Protein AF-A0A7W5VGR5-F1 (afdb_monomer_lite)

Secondary structure (DSSP, 8-state):
-PPEEEETTTTSHHHHHHHHHHHHH-SSEEEEEES-GGG----TT-EEEE-BTTBGGGGHHHHTT--EEEE---TTT-TTTHHHHHHHHHHH-SEEEEEEETTTTTT-SHHHHHHHHHHHHHHHH-SEEEEEEE--BGGGGGG-PPPTTSEEEETTTT-EE-PBPHHHHHHHHHHHHH-STTTTEEPSPB--S--EEHHHHHHHHHHHTT----EEEEPPTTTTHHHHTTTS-TTTHHHHHHHHHHHHTSPPPP-THHHHHHSSPPPPHHHHHHHTGGGTS-SSHHHHHHHHHHHHHTT-HHHHHHHHHHT----SSS-S-EEEETTEEEEEEE-TTS-EEEEEEETTEEEEEEEE-

Radius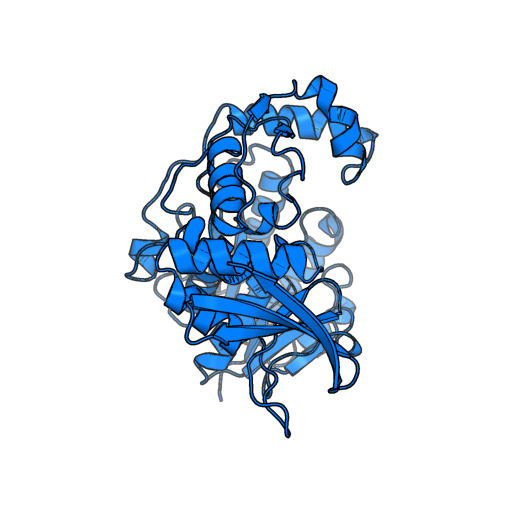 of gyration: 21.9 Å; chains: 1; bounding box: 52×45×60 Å

InterPro domains:
  IPR016040 NAD(P)-binding domain [PF13460] (9-177)
  IPR036291 NAD(P)-binding domain superfamily [SSF51735] (3-238)
  IPR051604 Ergot Alkaloid Biosynthesis Oxidoreductase [PTHR43162] (1-281)

Organism: NCBI:txid65515

pLDDT: mean 84.66, std 14.41, range [26.98, 98.81]

Structure (mmCIF, N/CA/C/O backbone):
data_AF-A0A7W5VGR5-F1
#
_entry.id   AF-A0A7W5VGR5-F1
#
loop_
_atom_site.group_PDB
_atom_site.id
_atom_site.type_symbol
_atom_site.label_atom_id
_atom_site.label_alt_id
_atom_site.label_comp_id
_atom_site.label_asym_id
_atom_site.label_entity_id
_atom_site.label_seq_id
_atom_site.pdbx_PDB_ins_code
_atom_site.Cartn_x
_atom_site.Cartn_y
_atom_site.Cartn_z
_atom_site.occupancy
_atom_site.B_iso_or_equiv
_atom_site.auth_seq_id
_atom_site.auth_comp_id
_atom_site.auth_asym_id
_atom_site.auth_atom_id
_atom_site.pdbx_PDB_model_num
ATOM 1 N N . MET A 1 1 ? -25.482 -4.495 14.584 1.00 58.06 1 MET A N 1
ATOM 2 C CA . MET A 1 1 ? -25.146 -3.563 13.487 1.00 58.06 1 MET A CA 1
ATOM 3 C C . MET A 1 1 ? -23.816 -4.017 12.921 1.00 58.06 1 MET A C 1
ATOM 5 O O . MET A 1 1 ? -22.986 -4.440 13.715 1.00 58.06 1 MET A O 1
ATOM 9 N N . ASN A 1 2 ? -23.644 -4.012 11.598 1.00 83.19 2 ASN A N 1
ATOM 10 C CA . ASN A 1 2 ? -22.332 -4.286 11.009 1.00 83.19 2 ASN A CA 1
ATOM 11 C C . ASN A 1 2 ? -21.389 -3.144 11.386 1.00 83.19 2 ASN A C 1
ATOM 13 O O . ASN A 1 2 ? -21.795 -1.984 11.313 1.00 83.19 2 ASN A O 1
ATOM 17 N N . GLU A 1 3 ? -20.164 -3.474 11.787 1.00 94.94 3 GLU A N 1
ATOM 18 C CA . GLU A 1 3 ? -19.159 -2.463 12.111 1.00 94.94 3 GLU A CA 1
ATOM 19 C C . GLU A 1 3 ? -18.847 -1.612 10.879 1.00 94.94 3 GLU A C 1
ATOM 21 O O . GLU A 1 3 ? -18.784 -2.121 9.756 1.00 94.94 3 GLU A O 1
ATOM 26 N N . THR A 1 4 ? -18.635 -0.319 11.088 1.00 98.38 4 THR A N 1
ATOM 27 C CA . THR A 1 4 ? -18.226 0.617 10.045 1.00 98.38 4 THR A CA 1
ATOM 28 C C . THR A 1 4 ? -16.731 0.872 10.137 1.00 98.38 4 THR A C 1
ATOM 30 O O . THR A 1 4 ? -16.227 1.362 11.149 1.00 98.38 4 THR A O 1
ATOM 33 N N . ILE A 1 5 ? -16.019 0.574 9.053 1.00 98.75 5 ILE A N 1
ATOM 34 C CA . ILE A 1 5 ? -14.577 0.769 8.939 1.00 98.75 5 ILE A CA 1
ATOM 35 C C . ILE A 1 5 ? -14.302 1.904 7.959 1.00 98.75 5 ILE A C 1
ATOM 37 O O . ILE A 1 5 ? -14.686 1.830 6.791 1.00 98.75 5 ILE A O 1
ATOM 41 N N . LEU A 1 6 ? -13.617 2.944 8.428 1.00 98.69 6 LEU A N 1
ATOM 42 C CA . LEU A 1 6 ? -13.100 4.013 7.580 1.00 98.69 6 LEU A CA 1
ATOM 43 C C . LEU A 1 6 ? -11.673 3.682 7.141 1.00 98.69 6 LEU A C 1
ATOM 45 O O . LEU A 1 6 ? -10.807 3.412 7.970 1.00 98.69 6 LEU A O 1
ATOM 49 N N . VAL A 1 7 ? -11.409 3.752 5.842 1.00 98.62 7 VAL A N 1
ATOM 50 C CA . VAL A 1 7 ? -10.072 3.566 5.269 1.00 98.62 7 VAL A CA 1
ATOM 51 C C . VAL A 1 7 ? -9.574 4.906 4.739 1.00 98.62 7 VAL A C 1
ATOM 53 O O . VAL A 1 7 ? -10.177 5.470 3.823 1.00 98.62 7 VAL A O 1
ATOM 56 N N . THR A 1 8 ? -8.480 5.426 5.300 1.00 96.88 8 THR A N 1
ATOM 57 C CA . THR A 1 8 ? -7.768 6.578 4.723 1.00 96.88 8 THR A CA 1
ATOM 58 C C . THR A 1 8 ? -6.760 6.113 3.674 1.00 96.88 8 THR A C 1
ATOM 60 O O . THR A 1 8 ? -6.383 4.941 3.626 1.00 96.88 8 THR A O 1
ATOM 63 N N . GLY A 1 9 ? -6.360 7.010 2.766 1.00 93.31 9 GLY A N 1
ATOM 64 C CA . GLY A 1 9 ? -5.510 6.623 1.634 1.00 93.31 9 GLY A CA 1
ATOM 65 C C . GLY A 1 9 ? -6.164 5.558 0.744 1.00 93.31 9 GLY A C 1
ATOM 66 O O . GLY A 1 9 ? -5.460 4.764 0.125 1.00 93.31 9 GLY A O 1
ATOM 67 N N . ALA A 1 10 ? -7.502 5.529 0.686 1.00 94.88 10 ALA A N 1
ATOM 68 C CA . ALA A 1 10 ? -8.293 4.486 0.030 1.00 94.88 10 ALA A CA 1
ATOM 69 C C . ALA A 1 10 ? -8.031 4.351 -1.480 1.00 94.88 10 ALA A C 1
ATOM 71 O O . ALA A 1 10 ? -8.378 3.342 -2.081 1.00 94.88 10 ALA A O 1
ATOM 72 N N . THR A 1 11 ? -7.420 5.358 -2.100 1.00 90.94 11 THR A N 1
ATOM 73 C CA . THR A 1 11 ? -7.043 5.366 -3.520 1.00 90.94 11 THR A CA 1
ATOM 74 C C . THR A 1 11 ? -5.573 4.996 -3.744 1.00 90.94 11 THR A C 1
ATOM 76 O O . THR A 1 11 ? -5.128 4.939 -4.885 1.00 90.94 11 THR A O 1
ATOM 79 N N . GLY A 1 12 ? -4.795 4.817 -2.672 1.00 90.88 12 GLY A N 1
ATOM 80 C CA . GLY A 1 12 ? -3.384 4.436 -2.726 1.00 90.88 12 GLY A CA 1
ATOM 81 C C . GLY A 1 12 ? -3.187 2.922 -2.806 1.00 90.88 12 GLY A C 1
ATOM 82 O O . GLY A 1 12 ? -4.129 2.150 -2.628 1.00 90.88 12 GLY A O 1
ATOM 83 N N . HIS A 1 13 ? -1.942 2.487 -3.023 1.00 92.12 13 HIS A N 1
ATOM 84 C CA . HIS A 1 13 ? -1.614 1.073 -3.248 1.00 92.12 13 HIS A CA 1
ATOM 85 C C . HIS A 1 13 ? -2.030 0.152 -2.092 1.00 92.12 13 HIS A C 1
ATOM 87 O O . HIS A 1 13 ? -2.620 -0.896 -2.335 1.00 92.12 13 HIS A O 1
ATOM 93 N N . THR A 1 14 ? -1.777 0.546 -0.841 1.00 95.19 14 THR A N 1
ATOM 94 C CA . THR A 1 14 ? -2.158 -0.259 0.334 1.00 95.19 14 THR A CA 1
ATOM 95 C C . THR A 1 14 ? -3.608 -0.013 0.750 1.00 95.19 14 THR A C 1
ATOM 97 O O . THR A 1 14 ? -4.364 -0.962 0.930 1.00 95.19 14 THR A O 1
ATOM 100 N N . GLY A 1 15 ? -4.040 1.249 0.862 1.00 96.25 15 GLY A N 1
ATOM 101 C CA . GLY A 1 15 ? -5.406 1.573 1.296 1.00 96.25 15 GLY A CA 1
ATOM 102 C C . GLY A 1 15 ? -6.483 1.053 0.337 1.00 96.25 15 GLY A C 1
ATOM 103 O O . GLY A 1 15 ? -7.501 0.530 0.787 1.00 96.25 15 GLY A O 1
ATOM 104 N N . GLY A 1 16 ? -6.240 1.090 -0.976 1.00 95.12 16 GLY A N 1
ATOM 105 C CA . GLY A 1 16 ? -7.141 0.493 -1.967 1.00 95.12 16 GLY A CA 1
ATOM 106 C C . GLY A 1 16 ? -7.250 -1.028 -1.835 1.00 95.12 16 GLY A C 1
ATOM 107 O O . GLY A 1 16 ? -8.342 -1.581 -1.965 1.00 95.12 16 GLY A O 1
ATOM 108 N N . GLN A 1 17 ? -6.152 -1.708 -1.490 1.00 96.69 17 GLN A N 1
ATOM 109 C CA . GLN A 1 17 ? -6.169 -3.142 -1.191 1.00 96.69 17 GLN A CA 1
ATOM 110 C C . GLN A 1 17 ? -6.959 -3.454 0.083 1.00 96.69 17 GLN A C 1
ATOM 112 O O . GLN A 1 17 ? -7.706 -4.429 0.095 1.00 96.69 17 GLN A O 1
ATOM 117 N N . VAL A 1 18 ? -6.864 -2.613 1.119 1.00 98.56 18 VAL A N 1
ATOM 118 C CA . VAL A 1 18 ? -7.690 -2.750 2.332 1.00 98.56 18 VAL A CA 1
ATOM 119 C C . VAL A 1 18 ? -9.172 -2.608 1.990 1.00 98.56 18 VAL A C 1
ATOM 121 O O . VAL A 1 18 ? -9.962 -3.465 2.376 1.00 98.56 18 VAL A O 1
ATOM 124 N N . VAL A 1 19 ? -9.559 -1.586 1.214 1.00 98.19 19 VAL A N 1
ATOM 125 C CA . VAL A 1 19 ? -10.951 -1.415 0.757 1.00 98.19 19 VAL A CA 1
ATOM 126 C C . VAL A 1 19 ? -11.441 -2.653 0.008 1.00 98.19 19 VAL A C 1
ATOM 128 O O . VAL A 1 19 ? -12.509 -3.171 0.332 1.00 98.19 19 VAL A O 1
ATOM 131 N N . ARG A 1 20 ? -10.656 -3.146 -0.961 1.00 95.94 20 ARG A N 1
ATOM 132 C CA . ARG A 1 20 ? -11.005 -4.328 -1.760 1.00 95.94 20 ARG A CA 1
ATOM 133 C C . ARG A 1 20 ? -11.206 -5.564 -0.885 1.00 95.94 20 ARG A C 1
ATOM 135 O O . ARG A 1 20 ? -12.251 -6.195 -0.969 1.00 95.94 20 ARG A O 1
ATOM 142 N N . GLN A 1 21 ? -10.245 -5.877 -0.021 1.00 97.75 21 GLN A N 1
ATOM 143 C CA . GLN A 1 21 ? -10.291 -7.081 0.810 1.00 97.75 21 GLN A CA 1
ATOM 144 C C . GLN A 1 21 ? -11.412 -7.030 1.860 1.00 97.75 21 GLN A C 1
ATOM 146 O O . GLN A 1 21 ? -12.067 -8.041 2.104 1.00 97.75 21 GLN A O 1
ATOM 151 N N . LEU A 1 22 ? -11.681 -5.860 2.458 1.00 98.06 22 LEU A N 1
ATOM 152 C CA . LEU A 1 22 ? -12.830 -5.686 3.357 1.00 98.06 22 LEU A CA 1
ATOM 153 C C . LEU A 1 22 ? -14.158 -5.875 2.619 1.00 98.06 22 LEU A C 1
ATOM 155 O O . LEU A 1 22 ? -15.065 -6.520 3.143 1.00 98.06 22 LEU A O 1
ATOM 159 N N . HIS A 1 23 ? -14.266 -5.325 1.408 1.00 96.62 23 HIS A N 1
ATOM 160 C CA . HIS A 1 23 ? -15.452 -5.466 0.573 1.00 96.62 23 HIS A CA 1
ATOM 161 C C . HIS A 1 23 ? -15.697 -6.928 0.165 1.00 96.62 23 HIS A C 1
ATOM 163 O O . HIS A 1 23 ? -16.799 -7.431 0.366 1.00 96.62 23 HIS A O 1
ATOM 169 N N . GLU A 1 24 ? -14.668 -7.622 -0.330 1.00 94.94 24 GLU A N 1
ATOM 170 C CA . GLU A 1 24 ? -14.734 -9.032 -0.743 1.00 94.94 24 GLU A CA 1
ATOM 171 C C . GLU A 1 24 ? -15.084 -9.969 0.420 1.00 94.94 24 GLU A C 1
ATOM 173 O O . GLU A 1 24 ? -15.853 -10.913 0.247 1.00 94.94 24 GLU A O 1
ATOM 178 N N . ARG A 1 25 ? -14.550 -9.707 1.621 1.00 94.75 25 ARG A N 1
ATOM 179 C CA . ARG A 1 25 ? -14.858 -10.503 2.818 1.00 94.75 25 ARG A CA 1
ATOM 180 C C . ARG A 1 25 ? -16.296 -10.299 3.300 1.00 94.75 25 ARG A C 1
ATOM 182 O O . ARG A 1 25 ? -16.894 -11.227 3.843 1.00 94.75 25 ARG A O 1
ATOM 189 N N . GLY A 1 26 ? -16.839 -9.095 3.122 1.00 93.31 26 GLY A N 1
ATOM 190 C CA . GLY A 1 26 ? -18.168 -8.720 3.593 1.00 93.31 26 GLY A CA 1
ATOM 191 C C . GLY A 1 26 ? -18.288 -8.661 5.123 1.00 93.31 26 GLY A C 1
ATOM 192 O O . GLY A 1 26 ? -17.316 -8.784 5.869 1.00 93.31 26 GLY A O 1
ATOM 193 N N . GLY A 1 27 ? -19.512 -8.432 5.609 1.00 93.75 27 GLY A N 1
ATOM 194 C CA . GLY A 1 27 ? -19.824 -8.385 7.047 1.00 93.75 27 GLY A CA 1
ATOM 195 C C . GLY A 1 27 ? -19.512 -7.057 7.754 1.00 93.75 27 GLY A C 1
ATOM 196 O O . GLY A 1 27 ? -19.843 -6.904 8.927 1.00 93.75 27 GLY A O 1
ATOM 197 N N . VAL A 1 28 ? -18.940 -6.079 7.046 1.00 96.88 28 VAL A N 1
ATOM 198 C CA . VAL A 1 28 ? -18.662 -4.721 7.544 1.00 96.88 28 VAL A CA 1
ATOM 199 C C . VAL A 1 28 ? -19.118 -3.669 6.537 1.00 96.88 28 VAL A C 1
ATOM 201 O O . VAL A 1 28 ? -19.195 -3.931 5.337 1.00 96.88 28 VAL A O 1
ATOM 204 N N . THR A 1 29 ? -19.404 -2.464 7.019 1.00 97.62 29 THR A N 1
ATOM 205 C CA . THR A 1 29 ? -19.628 -1.292 6.168 1.00 97.62 29 THR A CA 1
ATOM 206 C C . THR A 1 29 ? -18.285 -0.623 5.899 1.00 97.62 29 THR A C 1
ATOM 208 O O . THR A 1 29 ? -17.615 -0.193 6.835 1.00 97.62 29 THR A O 1
ATOM 211 N N . VAL A 1 30 ? -17.887 -0.495 4.633 1.00 98.38 30 VAL A N 1
ATOM 212 C CA . VAL A 1 30 ? -16.615 0.149 4.264 1.00 98.38 30 VAL A CA 1
ATOM 213 C C . VAL A 1 30 ? -16.866 1.591 3.836 1.00 98.38 30 VAL A C 1
ATOM 215 O O . VAL A 1 30 ? -17.581 1.842 2.864 1.00 98.38 30 VAL A O 1
ATOM 218 N N . LYS A 1 31 ? -16.250 2.544 4.540 1.00 98.19 31 LYS A N 1
ATOM 219 C CA . LYS A 1 31 ? -16.139 3.945 4.122 1.00 98.19 31 LYS A CA 1
ATOM 220 C C . LYS A 1 31 ? -14.744 4.195 3.547 1.00 98.19 31 LYS A C 1
ATOM 222 O O . LYS A 1 31 ? -13.747 4.040 4.245 1.00 98.19 31 LYS A O 1
ATOM 227 N N . ALA A 1 32 ? -14.664 4.609 2.289 1.00 98.06 32 ALA A N 1
ATOM 228 C CA . ALA A 1 32 ? -13.415 4.955 1.618 1.00 98.06 32 ALA A CA 1
ATOM 229 C C . ALA A 1 32 ? -13.225 6.479 1.617 1.00 98.06 32 ALA A C 1
ATOM 231 O O . ALA A 1 32 ? -13.969 7.196 0.944 1.00 98.06 32 ALA A O 1
ATOM 232 N N . LEU A 1 33 ? -12.245 6.979 2.376 1.00 97.12 33 LEU A N 1
ATOM 233 C CA . LEU A 1 33 ? -11.953 8.411 2.451 1.00 97.12 33 LEU A CA 1
ATOM 234 C C . LEU A 1 33 ? -11.198 8.866 1.196 1.00 97.12 33 LEU A C 1
ATOM 236 O O . LEU A 1 33 ? -10.122 8.348 0.885 1.00 97.12 33 LEU A O 1
ATOM 240 N N . SER A 1 34 ? -11.734 9.871 0.507 1.00 94.69 34 SER A N 1
ATOM 241 C CA . SER A 1 34 ? -11.086 10.538 -0.625 1.00 94.69 34 SER A CA 1
ATOM 242 C C . SER A 1 34 ? -11.238 12.052 -0.510 1.00 94.69 34 SER A C 1
ATOM 244 O O . SER A 1 34 ? -12.271 12.554 -0.073 1.00 94.69 34 SER A O 1
ATOM 246 N N . ARG A 1 35 ? -10.229 12.798 -0.968 1.00 92.19 35 ARG A N 1
ATOM 247 C CA . ARG A 1 35 ? -10.318 14.265 -1.082 1.00 92.19 35 ARG A CA 1
ATOM 248 C C . ARG A 1 35 ? -11.328 14.688 -2.151 1.00 92.19 35 ARG A C 1
ATOM 250 O O . ARG A 1 35 ? -12.017 15.693 -1.992 1.00 92.19 35 ARG A O 1
ATOM 257 N N . ASP A 1 36 ? -11.441 13.889 -3.212 1.00 90.88 36 ASP A N 1
ATOM 258 C CA . ASP A 1 36 ? -12.386 14.092 -4.309 1.00 90.88 36 ASP A CA 1
ATOM 259 C C . ASP A 1 36 ? -13.100 12.769 -4.646 1.00 90.88 36 ASP A C 1
ATOM 261 O O . ASP A 1 36 ? -12.668 12.028 -5.535 1.00 90.88 36 ASP A O 1
ATOM 265 N N . PRO A 1 37 ? -14.175 12.422 -3.910 1.00 89.12 37 PRO A N 1
ATOM 266 C CA . PRO A 1 37 ? -14.944 11.202 -4.152 1.00 89.12 37 PRO A CA 1
ATOM 267 C C . PRO A 1 37 ? -15.543 11.110 -5.561 1.00 89.12 37 PRO A C 1
ATOM 269 O O . PRO A 1 37 ? -15.761 10.006 -6.042 1.00 89.12 37 PRO A O 1
ATOM 272 N N . GLY A 1 38 ? -15.795 12.240 -6.235 1.00 86.62 38 GLY A N 1
ATOM 273 C CA . GLY A 1 38 ? -16.399 12.262 -7.572 1.00 86.62 38 GLY A CA 1
ATOM 274 C C . GLY A 1 38 ? -15.450 11.824 -8.691 1.00 86.62 38 GLY A C 1
ATOM 275 O O . GLY A 1 38 ? -15.904 11.514 -9.789 1.00 86.62 38 GLY A O 1
ATOM 276 N N . ARG A 1 39 ? -14.138 11.784 -8.424 1.00 85.00 39 ARG A N 1
ATOM 277 C CA . ARG A 1 39 ? -13.100 11.373 -9.387 1.00 85.00 39 ARG A CA 1
ATOM 278 C C . ARG A 1 39 ? -12.617 9.941 -9.209 1.00 85.00 39 ARG A C 1
ATOM 280 O O . ARG A 1 39 ? -11.721 9.513 -9.932 1.00 85.00 39 ARG A O 1
ATOM 287 N N . VAL A 1 40 ? -13.167 9.214 -8.243 1.00 85.50 40 VAL A N 1
ATOM 288 C CA . VAL A 1 40 ? -12.748 7.849 -7.931 1.00 85.50 40 VAL A CA 1
ATOM 289 C C . VAL A 1 40 ? -13.942 6.915 -7.894 1.00 85.50 40 VAL A C 1
ATOM 291 O O . VAL A 1 40 ? -15.029 7.278 -7.455 1.00 85.50 40 VAL A O 1
ATOM 294 N N . THR A 1 41 ? -13.736 5.693 -8.366 1.00 86.75 41 THR A N 1
ATOM 295 C CA . THR A 1 41 ? -14.753 4.645 -8.351 1.00 86.75 41 THR A CA 1
ATOM 296 C C . THR A 1 41 ? -14.295 3.544 -7.410 1.00 86.75 41 THR A C 1
ATOM 298 O O . THR A 1 41 ? -13.143 3.117 -7.463 1.00 86.75 41 THR A O 1
ATOM 301 N N . PHE A 1 42 ? -15.202 3.090 -6.554 1.00 89.56 42 PHE A N 1
ATOM 302 C CA . PHE A 1 42 ? -14.998 1.951 -5.665 1.00 89.56 42 PHE A CA 1
ATOM 303 C C . PHE A 1 42 ? -15.994 0.838 -6.020 1.00 89.56 42 PHE A C 1
ATOM 305 O O . PHE A 1 42 ? -16.983 1.121 -6.703 1.00 89.56 42 PHE A O 1
ATOM 312 N N . PRO A 1 43 ? -15.756 -0.412 -5.577 1.00 89.44 43 PRO A N 1
ATOM 313 C CA . PRO A 1 43 ? -16.726 -1.491 -5.733 1.00 89.44 43 PRO A CA 1
ATOM 314 C C . PRO A 1 43 ? -18.111 -1.118 -5.188 1.00 89.44 43 PRO A C 1
ATOM 316 O O . PRO A 1 43 ? -18.228 -0.356 -4.223 1.00 89.44 43 PRO A O 1
ATOM 319 N N . GLU A 1 44 ? -19.163 -1.673 -5.793 1.00 89.25 44 GLU A N 1
ATOM 320 C CA . GLU A 1 44 ? -20.537 -1.473 -5.329 1.00 89.25 44 GLU A CA 1
ATOM 321 C C . GLU A 1 44 ? -20.670 -1.884 -3.853 1.00 89.25 44 GLU A C 1
ATOM 323 O O . GLU A 1 44 ? -20.203 -2.939 -3.448 1.00 89.25 44 GLU A O 1
ATOM 328 N N . GLY A 1 45 ? -21.281 -1.039 -3.021 1.00 89.88 45 GLY A N 1
ATOM 329 C CA . GLY A 1 45 ? -21.388 -1.275 -1.574 1.00 89.88 45 GLY A CA 1
ATOM 330 C C . GLY A 1 45 ? -20.256 -0.673 -0.731 1.00 89.88 45 GLY A C 1
ATOM 331 O O . GLY A 1 45 ? -20.397 -0.594 0.490 1.00 89.88 45 GLY A O 1
ATOM 332 N N . VAL A 1 46 ? -19.179 -0.166 -1.341 1.00 96.31 46 VAL A N 1
ATOM 333 C CA . VAL A 1 46 ? -18.214 0.714 -0.660 1.00 96.31 46 VAL A CA 1
ATOM 334 C C . VAL A 1 46 ? -18.724 2.155 -0.702 1.00 96.31 46 VAL A C 1
ATOM 336 O O . VAL A 1 46 ? -18.999 2.706 -1.767 1.00 96.31 46 VAL A O 1
ATOM 339 N N . ARG A 1 47 ? -18.817 2.813 0.459 1.00 95.69 47 ARG A N 1
ATOM 340 C CA . ARG A 1 47 ? -19.246 4.215 0.549 1.00 95.69 47 ARG A CA 1
ATOM 341 C C . ARG A 1 47 ? -18.047 5.146 0.400 1.00 95.69 47 ARG A C 1
ATOM 343 O O . ARG A 1 47 ? -17.249 5.277 1.325 1.00 95.69 47 ARG A O 1
ATOM 350 N N . ALA A 1 48 ? -17.944 5.849 -0.722 1.00 96.44 48 ALA A N 1
ATOM 351 C CA . ALA A 1 48 ? -16.991 6.947 -0.856 1.00 96.44 48 ALA A CA 1
ATOM 352 C C . ALA A 1 48 ? -17.410 8.121 0.049 1.00 96.44 48 ALA A C 1
ATOM 354 O O . ALA A 1 48 ? -18.565 8.552 0.013 1.00 96.44 48 ALA A O 1
ATOM 355 N N . VAL A 1 49 ? -16.493 8.635 0.869 1.00 96.88 49 VAL A N 1
ATOM 356 C CA . VAL A 1 49 ? -16.730 9.788 1.754 1.00 96.88 49 VAL A CA 1
ATOM 357 C C . VAL A 1 49 ? -15.652 10.846 1.547 1.00 96.88 49 VAL A C 1
ATOM 359 O O . VAL A 1 49 ? -14.486 10.519 1.320 1.00 96.88 49 VAL A O 1
ATOM 362 N N . LYS A 1 50 ? -16.048 12.122 1.592 1.00 96.69 50 LYS A N 1
ATOM 363 C CA . LYS A 1 50 ? -15.127 13.247 1.416 1.00 96.69 50 LYS A CA 1
ATOM 364 C C . LYS A 1 50 ? -14.376 13.525 2.716 1.00 96.69 50 LYS A C 1
ATOM 366 O O . LYS A 1 50 ? -14.988 13.506 3.776 1.00 96.69 50 LYS A O 1
ATOM 371 N N . GLY A 1 51 ? -13.084 13.821 2.623 1.00 94.19 51 GLY A N 1
ATOM 372 C CA . GLY A 1 51 ? -12.317 14.404 3.723 1.00 94.19 51 GLY A CA 1
ATOM 373 C C . GLY A 1 51 ? -10.820 14.470 3.435 1.00 94.19 51 GLY A C 1
ATOM 374 O O . GLY A 1 51 ? -10.315 13.815 2.519 1.00 94.19 51 GLY A O 1
ATOM 375 N N . ASP A 1 52 ? -10.118 15.284 4.214 1.00 91.81 52 ASP A N 1
ATOM 376 C CA . ASP A 1 52 ? -8.693 15.566 4.081 1.00 91.81 52 ASP A CA 1
ATOM 377 C C . ASP A 1 52 ? -8.022 15.565 5.465 1.00 91.81 52 ASP A C 1
ATOM 379 O O . ASP A 1 52 ? -8.460 16.245 6.387 1.00 91.81 52 ASP A O 1
ATOM 383 N N . LEU A 1 53 ? -6.937 14.801 5.627 1.00 91.81 53 LEU A N 1
ATOM 384 C CA . LEU A 1 53 ? -6.189 14.733 6.891 1.00 91.81 53 LEU A CA 1
ATOM 385 C C . LEU A 1 53 ? -5.406 16.026 7.195 1.00 91.81 53 LEU A C 1
ATOM 387 O O . LEU A 1 53 ? -4.910 16.194 8.308 1.00 91.81 53 LEU A O 1
ATOM 391 N N . SER A 1 54 ? -5.290 16.939 6.229 1.00 88.56 54 SER A N 1
ATOM 392 C CA . SER A 1 54 ? -4.758 18.288 6.440 1.00 88.56 54 SER A CA 1
ATOM 393 C C . SER A 1 54 ? -5.796 19.257 7.019 1.00 88.56 54 SER A C 1
ATOM 395 O O . SER A 1 54 ? -5.401 20.216 7.683 1.00 88.56 54 SER A O 1
ATOM 397 N N . ASP A 1 55 ? -7.092 18.969 6.847 1.00 89.81 55 ASP A N 1
ATOM 398 C CA . ASP A 1 55 ? -8.229 19.783 7.289 1.00 89.81 55 ASP A CA 1
ATOM 399 C C . ASP A 1 55 ? -9.124 18.985 8.263 1.00 89.81 55 ASP A C 1
ATOM 401 O O . ASP A 1 55 ? -10.037 18.270 7.834 1.00 89.8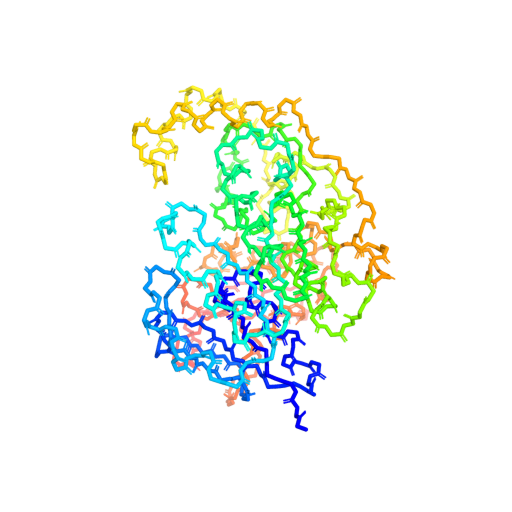1 55 ASP A O 1
ATOM 405 N N . PRO A 1 56 ? -8.914 19.120 9.588 1.00 90.25 56 PRO A N 1
ATOM 406 C CA . PRO A 1 56 ? -9.688 18.398 10.596 1.00 90.25 56 PRO A CA 1
ATOM 407 C C . PRO A 1 56 ? -11.207 18.611 10.521 1.00 90.25 56 PRO A C 1
ATOM 409 O O . PRO A 1 56 ? -11.948 17.731 10.962 1.00 90.25 56 PRO A O 1
ATOM 412 N N . GLY A 1 57 ? -11.679 19.759 10.016 1.00 91.12 57 GLY A N 1
ATOM 413 C CA . GLY A 1 57 ? -13.111 20.056 9.891 1.00 91.12 57 GLY A CA 1
ATOM 414 C C . GLY A 1 57 ? -13.769 19.255 8.768 1.00 91.12 57 GLY A C 1
ATOM 415 O O . GLY A 1 57 ? -14.900 18.799 8.899 1.00 91.12 57 GLY A O 1
ATOM 416 N N . SER A 1 58 ? -13.025 18.973 7.696 1.00 93.69 58 SER A N 1
ATOM 417 C CA . SER A 1 58 ? -13.514 18.151 6.582 1.00 93.69 58 SER A CA 1
ATOM 418 C C . SER A 1 58 ? -13.812 16.691 6.955 1.00 93.69 58 SER A C 1
ATOM 420 O O . SER A 1 58 ? -14.439 15.977 6.174 1.00 93.69 58 SER A O 1
ATOM 422 N N . LEU A 1 59 ? -13.352 16.228 8.125 1.00 95.69 59 LEU A N 1
ATOM 423 C CA . LEU A 1 59 ? -13.484 14.839 8.568 1.00 95.69 59 LEU A CA 1
ATOM 424 C C . LEU A 1 59 ? -14.784 14.557 9.335 1.00 95.69 59 LEU A C 1
ATOM 426 O O . LEU A 1 59 ? -15.076 13.389 9.579 1.00 95.69 59 LEU A O 1
ATOM 430 N N . ASP A 1 60 ? -15.546 15.583 9.729 1.00 95.12 60 ASP A N 1
ATOM 431 C CA . ASP A 1 60 ? -16.712 15.424 10.610 1.00 95.12 60 ASP A CA 1
ATOM 432 C C . ASP A 1 60 ? -17.751 14.443 10.049 1.00 95.12 60 ASP A C 1
ATOM 434 O O . ASP A 1 60 ? -18.014 13.412 10.667 1.00 95.12 60 ASP A O 1
ATOM 438 N N . GLU A 1 61 ? -18.248 14.682 8.834 1.00 95.19 61 GLU A N 1
ATOM 439 C CA . GLU A 1 61 ? -19.231 13.800 8.183 1.00 95.19 61 GLU A CA 1
ATOM 440 C C . GLU A 1 61 ? -18.664 12.400 7.880 1.00 95.19 61 GLU A C 1
ATOM 442 O O . GLU A 1 61 ? -19.366 11.382 7.931 1.00 95.19 61 GLU A O 1
ATOM 447 N N . ALA A 1 62 ? -17.369 12.315 7.556 1.00 96.38 62 ALA A N 1
ATOM 448 C CA . ALA A 1 62 ? -16.724 11.044 7.247 1.00 96.38 62 ALA A CA 1
ATOM 449 C C . ALA A 1 62 ? -16.679 10.121 8.475 1.00 96.38 62 ALA A C 1
ATOM 451 O O . ALA A 1 62 ? -16.891 8.909 8.334 1.00 96.38 62 ALA A O 1
ATOM 452 N N . LEU A 1 63 ? -16.456 10.695 9.662 1.00 97.69 63 LEU A N 1
ATOM 453 C CA . LEU A 1 63 ? -16.285 9.979 10.926 1.00 97.69 63 LEU A CA 1
ATOM 454 C C . LEU A 1 63 ? -17.597 9.557 11.597 1.00 97.69 63 LEU A C 1
ATOM 456 O O . LEU A 1 63 ? -17.563 8.721 12.498 1.00 97.69 63 LEU A O 1
ATOM 460 N N . GLU A 1 64 ? -18.749 10.060 11.151 1.00 96.44 64 GLU A N 1
ATOM 461 C CA . GLU A 1 64 ? -20.043 9.692 11.735 1.00 96.44 64 GLU A CA 1
ATOM 462 C C . GLU A 1 64 ? -20.276 8.173 11.717 1.00 96.44 64 GLU A C 1
ATOM 464 O O . GLU A 1 64 ? -20.270 7.535 10.657 1.00 96.44 64 GLU A O 1
ATOM 469 N N . GLY A 1 65 ? -20.492 7.587 12.896 1.00 96.50 65 GLY A N 1
ATOM 470 C CA . GLY A 1 65 ? -20.772 6.158 13.055 1.00 96.50 65 GLY A CA 1
ATOM 471 C C . GLY A 1 65 ? -19.616 5.232 12.668 1.00 96.50 65 GLY A C 1
ATOM 472 O O . GLY A 1 65 ? -19.872 4.075 12.354 1.00 96.50 65 GLY A O 1
ATOM 473 N N . VAL A 1 66 ? -18.373 5.726 12.627 1.00 98.38 66 VAL A N 1
ATOM 474 C CA . VAL A 1 66 ? -17.181 4.905 12.369 1.00 98.38 66 VAL A CA 1
ATOM 475 C C . VAL A 1 66 ? -16.760 4.173 13.640 1.00 98.38 66 VAL A C 1
ATOM 477 O O . VAL A 1 66 ? -16.491 4.799 14.658 1.00 98.38 66 VAL A O 1
ATOM 480 N N . ASP A 1 67 ? -16.622 2.851 13.560 1.00 98.31 67 ASP A N 1
ATOM 481 C CA . ASP A 1 67 ? -16.154 2.023 14.672 1.00 98.31 67 ASP A CA 1
ATOM 482 C C . ASP A 1 67 ? -14.631 1.857 14.646 1.00 98.31 67 ASP A C 1
ATOM 484 O O . ASP A 1 67 ? -13.968 1.927 15.682 1.00 98.31 67 ASP A O 1
ATOM 488 N N . LYS A 1 68 ? -14.055 1.630 13.460 1.00 98.69 68 LYS A N 1
ATOM 489 C CA . LYS A 1 68 ? -12.625 1.336 13.287 1.00 98.69 68 LYS A CA 1
ATOM 490 C C . LYS A 1 68 ? -12.036 2.121 12.124 1.00 98.69 68 LYS A C 1
ATOM 492 O O . LYS A 1 68 ? -12.724 2.400 11.144 1.00 98.69 68 LY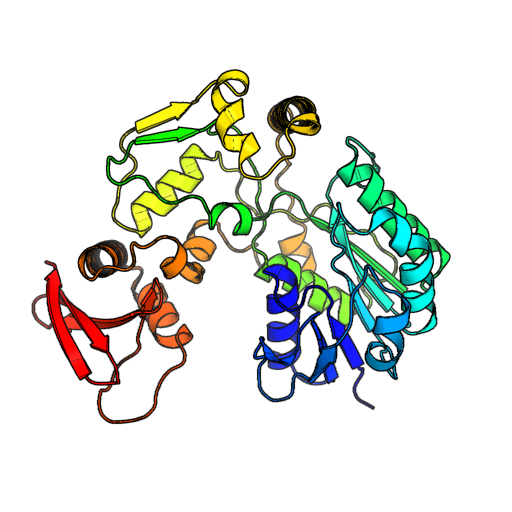S A O 1
ATOM 497 N N . ILE A 1 69 ? -10.751 2.445 12.209 1.00 98.81 69 ILE A N 1
ATOM 498 C CA . ILE A 1 69 ? -10.038 3.199 11.176 1.00 98.81 69 ILE A CA 1
ATOM 499 C C . ILE A 1 69 ? -8.795 2.431 10.736 1.00 98.81 69 ILE A C 1
ATOM 501 O O . ILE A 1 69 ? -7.980 2.049 11.573 1.00 98.81 69 ILE A O 1
ATOM 505 N N . PHE A 1 70 ? -8.623 2.264 9.424 1.00 98.81 70 PHE A N 1
ATOM 506 C CA . PHE A 1 70 ? -7.314 2.016 8.825 1.00 98.81 70 PHE A CA 1
ATOM 507 C C . PHE A 1 70 ? -6.698 3.355 8.430 1.00 98.81 70 PHE A C 1
ATOM 509 O O . PHE A 1 70 ? -7.212 4.045 7.546 1.00 98.81 70 PHE A O 1
ATOM 516 N N . LEU A 1 71 ? -5.622 3.735 9.113 1.00 97.94 71 LEU A N 1
ATOM 517 C CA . LEU A 1 71 ? -4.965 5.020 8.953 1.00 97.94 71 LEU A CA 1
ATOM 518 C C . LEU A 1 71 ? -3.688 4.867 8.125 1.00 97.94 71 LEU A C 1
ATOM 520 O O . LEU A 1 71 ? -2.714 4.259 8.556 1.00 97.94 71 LEU A O 1
ATOM 524 N N . VAL A 1 72 ? -3.682 5.496 6.959 1.00 94.50 72 VAL A N 1
ATOM 525 C CA . VAL A 1 72 ? -2.492 5.883 6.202 1.00 94.50 72 VAL A CA 1
ATOM 526 C C . VAL A 1 72 ? -2.296 7.384 6.388 1.00 94.50 72 VAL A C 1
ATOM 528 O O . VAL A 1 72 ? -3.202 8.167 6.079 1.00 94.50 72 VAL A O 1
ATOM 531 N N . TRP A 1 73 ? -1.131 7.781 6.901 1.00 90.00 73 TRP A N 1
ATOM 532 C CA . TRP A 1 73 ? -0.788 9.185 7.117 1.00 90.00 73 TRP A CA 1
ATOM 533 C C . TRP A 1 73 ? 0.155 9.691 6.015 1.00 90.00 73 TRP A C 1
ATOM 535 O O . TRP A 1 73 ? 1.178 9.056 5.769 1.00 90.00 73 TRP A O 1
ATOM 545 N N . PRO A 1 74 ? -0.145 10.817 5.341 1.00 74.81 74 PRO A N 1
ATOM 546 C CA . PRO A 1 74 ? 0.778 11.416 4.385 1.00 74.81 74 PRO A CA 1
ATOM 547 C C . PRO A 1 74 ? 1.917 12.107 5.149 1.00 74.81 74 PRO A C 1
ATOM 549 O O . PRO A 1 74 ? 1.713 13.148 5.779 1.00 74.81 74 PRO A O 1
ATOM 552 N N . THR A 1 75 ? 3.106 11.510 5.111 1.00 64.88 75 THR A N 1
ATOM 553 C CA . THR A 1 75 ? 4.213 11.781 6.042 1.00 64.88 75 THR A CA 1
ATOM 554 C C . THR A 1 75 ? 4.750 13.215 6.008 1.00 64.88 75 THR A C 1
ATOM 556 O O . THR A 1 75 ? 5.060 13.755 7.068 1.00 64.88 75 THR A O 1
ATOM 559 N N . MET A 1 76 ? 4.765 13.877 4.844 1.00 53.78 76 MET A N 1
ATOM 560 C CA . MET A 1 76 ? 5.459 15.168 4.670 1.00 53.78 76 MET A CA 1
ATOM 561 C C . MET A 1 76 ? 4.569 16.424 4.723 1.00 53.78 76 MET A C 1
ATOM 563 O O . MET A 1 76 ? 5.071 17.519 4.948 1.00 53.78 76 MET A O 1
ATOM 567 N N . PHE A 1 77 ? 3.250 16.317 4.524 1.00 52.69 77 PHE A N 1
ATOM 568 C CA . PHE A 1 77 ? 2.413 17.501 4.224 1.00 52.69 77 PHE A CA 1
ATOM 569 C C . PHE A 1 77 ? 1.436 17.911 5.330 1.00 52.69 77 PHE A C 1
ATOM 571 O O . PHE A 1 77 ? 0.719 18.898 5.188 1.00 52.69 77 PHE A O 1
ATOM 578 N N . THR A 1 78 ? 1.370 17.155 6.427 1.00 59.06 78 THR A N 1
ATOM 579 C CA . THR A 1 78 ? 0.317 17.319 7.450 1.00 59.06 78 THR A CA 1
ATOM 580 C C . THR A 1 78 ? 0.850 17.280 8.880 1.00 59.06 78 THR A C 1
ATOM 582 O O . THR A 1 78 ? 0.101 17.047 9.829 1.00 59.06 78 THR A O 1
ATOM 585 N N . GLU A 1 79 ? 2.147 17.546 9.063 1.00 64.06 79 GLU A N 1
ATOM 586 C CA . GLU A 1 79 ? 2.796 17.548 10.378 1.00 64.06 79 GLU A CA 1
ATOM 587 C C . GLU A 1 79 ? 2.057 18.431 11.401 1.00 64.06 79 GLU A C 1
ATOM 589 O O . GLU A 1 79 ? 1.886 18.028 12.553 1.00 64.06 79 GLU A O 1
ATOM 594 N N . HIS A 1 80 ? 1.549 19.592 10.980 1.00 67.25 80 HIS A N 1
ATOM 595 C CA . HIS A 1 80 ? 0.772 20.470 11.855 1.00 67.25 80 HIS A CA 1
ATOM 596 C C . HIS A 1 80 ? -0.608 19.882 12.206 1.00 67.25 80 HIS A C 1
ATOM 598 O O . HIS A 1 80 ? -1.053 19.967 13.352 1.00 67.25 80 HIS A O 1
ATOM 604 N N . SER A 1 81 ? -1.264 19.223 11.248 1.00 79.25 81 SER A N 1
ATOM 605 C CA . SER A 1 81 ? -2.634 18.718 11.387 1.00 79.25 81 SER A CA 1
ATOM 606 C C . SER A 1 81 ? -2.732 17.475 12.281 1.00 79.25 81 SER A C 1
ATOM 608 O O . SER A 1 81 ? -3.777 17.254 12.893 1.00 79.25 81 SER A O 1
ATOM 610 N N . ARG A 1 82 ? -1.655 16.686 12.450 1.00 84.44 82 ARG A N 1
ATOM 611 C CA . ARG A 1 82 ? -1.693 15.425 13.230 1.00 84.44 82 ARG A CA 1
ATOM 612 C C . ARG A 1 82 ? -2.145 15.600 14.681 1.00 84.44 82 ARG A C 1
ATOM 614 O O . ARG A 1 82 ? -2.899 14.771 15.181 1.00 84.44 82 ARG A O 1
ATOM 621 N N . ASN A 1 83 ? -1.747 16.692 15.343 1.00 88.31 83 ASN A N 1
ATOM 622 C CA . ASN A 1 83 ? -2.132 16.952 16.737 1.00 88.31 83 ASN A CA 1
ATOM 623 C C . ASN A 1 83 ? -3.633 17.268 16.886 1.00 88.31 83 ASN A C 1
ATOM 625 O O . ASN A 1 83 ? -4.168 17.120 17.977 1.00 88.31 83 ASN A O 1
ATOM 629 N N . ALA A 1 84 ? -4.310 17.693 15.815 1.00 90.75 84 ALA A N 1
ATOM 630 C CA . ALA A 1 84 ? -5.755 17.921 15.811 1.00 90.75 84 ALA A CA 1
ATOM 631 C C . ALA A 1 84 ? -6.523 16.692 15.300 1.00 90.75 84 ALA A C 1
ATOM 633 O O . ALA A 1 84 ? -7.553 16.319 15.857 1.00 90.75 84 ALA A O 1
ATOM 634 N N . VAL A 1 85 ? -6.011 16.040 14.254 1.00 94.31 85 VAL A N 1
ATOM 635 C CA . VAL A 1 85 ? -6.693 14.918 13.603 1.00 94.31 85 VAL A CA 1
ATOM 636 C C . VAL A 1 85 ? -6.620 13.643 14.431 1.00 94.31 85 VAL A C 1
ATOM 638 O O . VAL A 1 85 ? -7.658 13.028 14.633 1.00 94.31 85 VAL A O 1
ATOM 641 N N . ILE A 1 86 ? -5.454 13.234 14.945 1.00 95.75 86 ILE A N 1
ATOM 642 C CA . ILE A 1 86 ? -5.335 11.945 15.650 1.00 95.75 86 ILE A CA 1
ATOM 643 C C . ILE A 1 86 ? -6.270 11.858 16.871 1.00 95.75 86 ILE A C 1
ATOM 645 O O . ILE A 1 86 ? -7.005 10.870 16.957 1.00 95.75 86 ILE A O 1
ATOM 649 N N . PRO A 1 87 ? -6.351 12.870 17.762 1.00 96.00 87 PRO A N 1
ATOM 650 C CA . PRO A 1 87 ? -7.327 12.846 18.851 1.00 96.00 87 PRO A CA 1
ATOM 651 C C . PRO A 1 87 ? -8.775 12.811 18.347 1.00 96.00 87 PRO A C 1
ATOM 653 O O . PRO A 1 87 ? -9.602 12.109 18.920 1.00 96.00 87 PRO A O 1
ATOM 656 N N . LYS A 1 88 ? -9.088 13.520 17.251 1.00 96.06 88 LYS A N 1
ATOM 657 C CA . LYS A 1 88 ? -10.423 13.510 16.630 1.00 96.06 88 LYS A CA 1
ATOM 658 C C . LYS A 1 88 ? -10.796 12.118 16.108 1.00 96.06 88 LYS A C 1
ATOM 660 O O . LYS A 1 88 ? -11.906 11.660 16.360 1.00 96.06 88 LYS A O 1
ATOM 665 N N . LEU A 1 89 ? -9.876 11.433 15.423 1.00 97.25 89 LEU A N 1
ATOM 666 C CA . LEU A 1 89 ? -10.071 10.055 14.958 1.00 97.25 89 LEU A CA 1
ATOM 667 C C . LEU A 1 89 ? -10.306 9.107 16.141 1.00 97.25 89 LEU A C 1
ATOM 669 O O . LEU A 1 89 ? -11.248 8.323 16.121 1.00 97.25 89 LEU A O 1
ATOM 673 N N . ALA A 1 90 ? -9.478 9.216 17.182 1.00 97.19 90 ALA A N 1
ATOM 674 C CA . ALA A 1 90 ? -9.536 8.374 18.374 1.00 97.19 90 ALA A CA 1
ATOM 675 C C . ALA A 1 90 ? -10.768 8.629 19.262 1.00 97.19 90 ALA A C 1
ATOM 677 O O . ALA A 1 90 ? -11.214 7.733 19.977 1.00 97.19 90 ALA A O 1
ATOM 678 N N . ALA A 1 91 ? -11.329 9.839 19.219 1.00 96.56 91 ALA A N 1
ATOM 679 C CA . ALA A 1 91 ? -12.578 10.164 19.898 1.00 96.56 91 ALA A CA 1
ATOM 680 C C . ALA A 1 91 ? -13.799 9.523 19.217 1.00 96.56 91 ALA A C 1
ATOM 682 O O . ALA A 1 91 ? -14.785 9.243 19.896 1.00 96.56 91 ALA A O 1
ATOM 683 N N . GLN A 1 92 ? -13.736 9.303 17.898 1.00 96.50 92 GLN A N 1
ATOM 684 C CA . GLN A 1 92 ? -14.845 8.757 17.110 1.00 96.50 92 GLN A CA 1
ATOM 685 C C . GLN A 1 92 ? -14.769 7.236 16.965 1.00 96.50 92 GLN A C 1
ATOM 687 O O . GLN A 1 92 ? -15.755 6.546 17.203 1.00 96.50 92 GLN A O 1
ATOM 692 N N . ALA A 1 93 ? -13.597 6.702 16.622 1.00 97.81 93 ALA A N 1
ATOM 693 C CA . ALA A 1 93 ? -13.395 5.274 16.424 1.00 97.81 93 ALA A CA 1
ATOM 694 C C . ALA A 1 93 ? -12.812 4.615 17.675 1.00 97.81 93 ALA A C 1
ATOM 696 O O . ALA A 1 93 ? -11.862 5.117 18.276 1.00 97.81 93 ALA A O 1
ATOM 697 N N . ARG A 1 94 ? -13.316 3.429 18.032 1.00 97.12 94 ARG A N 1
ATOM 698 C CA . ARG A 1 94 ? -12.746 2.650 19.141 1.00 97.12 94 ARG A CA 1
ATOM 699 C C . ARG A 1 94 ? -11.357 2.105 18.809 1.00 97.12 94 ARG A C 1
ATOM 701 O O . ARG A 1 94 ? -10.544 1.992 19.723 1.00 97.12 94 ARG A O 1
ATOM 708 N N . ARG A 1 95 ? -11.096 1.787 17.529 1.00 98.50 95 ARG A N 1
ATOM 709 C CA . ARG A 1 95 ? -9.846 1.171 17.056 1.00 98.50 95 ARG A CA 1
ATOM 710 C C . ARG A 1 95 ? -9.189 1.935 15.915 1.00 98.50 95 ARG A C 1
ATOM 712 O O . ARG A 1 95 ? -9.852 2.262 14.931 1.00 98.50 95 ARG A O 1
ATOM 719 N N . ILE A 1 96 ? -7.870 2.105 16.001 1.00 98.75 96 ILE A N 1
ATOM 720 C CA . ILE A 1 96 ? -7.031 2.626 14.914 1.00 98.75 96 ILE A CA 1
ATOM 721 C C . ILE A 1 96 ? -5.940 1.609 14.557 1.00 98.75 96 ILE A C 1
ATOM 723 O O . ILE A 1 96 ? -5.037 1.345 15.346 1.00 98.75 96 ILE A O 1
ATOM 727 N N . VAL A 1 97 ? -5.991 1.075 13.339 1.00 98.75 97 VAL A N 1
ATOM 728 C CA . VAL A 1 97 ? -4.889 0.321 12.730 1.00 98.75 97 VAL A CA 1
ATOM 729 C C . VAL A 1 97 ? -4.099 1.291 11.863 1.00 98.75 97 VAL A C 1
ATOM 731 O O . VAL A 1 97 ? -4.614 1.788 10.865 1.00 98.75 97 VAL A O 1
ATOM 734 N N . TYR A 1 98 ? -2.869 1.601 12.258 1.00 98.31 98 TYR A N 1
ATOM 735 C CA . TYR A 1 98 ? -2.038 2.598 11.589 1.00 98.31 98 TYR A CA 1
ATOM 736 C C . TYR A 1 98 ? -0.915 1.937 10.795 1.00 98.31 98 TYR A C 1
ATOM 738 O O . TYR A 1 98 ? -0.134 1.154 11.341 1.00 98.31 98 TYR A O 1
ATOM 746 N N . LEU A 1 99 ? -0.828 2.285 9.510 1.00 96.81 99 LEU A N 1
ATOM 747 C CA . LEU A 1 99 ? 0.321 1.973 8.674 1.00 96.81 99 LEU A CA 1
ATOM 748 C C . LEU A 1 99 ? 1.501 2.860 9.091 1.00 96.81 99 LEU A C 1
ATOM 750 O O . LEU A 1 99 ? 1.593 4.022 8.698 1.00 96.81 99 LEU A O 1
ATOM 754 N N . SER A 1 100 ? 2.374 2.293 9.919 1.00 94.56 100 SER A N 1
ATOM 755 C CA . SER A 1 100 ? 3.591 2.923 10.416 1.00 94.56 100 SER A CA 1
ATOM 756 C C . SER A 1 100 ? 4.806 2.531 9.559 1.00 94.56 100 SER A C 1
ATOM 758 O O . SER A 1 100 ? 4.687 1.803 8.573 1.00 94.56 100 SER A O 1
ATOM 760 N N . ALA A 1 101 ? 5.991 2.989 9.948 1.00 89.75 101 ALA A N 1
ATOM 761 C CA . ALA A 1 101 ? 7.250 2.679 9.280 1.00 89.75 101 ALA A CA 1
ATOM 762 C C . ALA A 1 101 ? 8.150 1.807 10.165 1.00 89.75 101 ALA A C 1
ATOM 764 O O . ALA A 1 101 ? 8.138 1.915 11.395 1.00 89.75 101 ALA A O 1
ATOM 765 N N . ALA A 1 102 ? 8.949 0.947 9.537 1.00 84.81 102 ALA A N 1
ATOM 766 C CA . ALA A 1 102 ? 10.106 0.342 10.185 1.00 84.81 102 ALA A CA 1
ATOM 767 C C . ALA A 1 102 ? 11.062 1.447 10.670 1.00 84.81 102 ALA A C 1
ATOM 769 O O . ALA A 1 102 ? 11.276 2.423 9.955 1.00 84.81 102 ALA A O 1
ATOM 770 N N . GLY A 1 103 ? 11.608 1.319 11.883 1.00 79.56 103 GLY A N 1
ATOM 771 C CA . GLY A 1 103 ? 12.457 2.354 12.486 1.00 79.56 103 GLY A CA 1
ATOM 772 C C . GLY A 1 103 ? 11.692 3.476 13.198 1.00 79.56 103 GLY A C 1
ATOM 773 O O . GLY A 1 103 ? 12.303 4.325 13.848 1.00 79.56 103 GLY A O 1
ATOM 774 N N . ALA A 1 104 ? 10.352 3.458 13.199 1.00 81.19 104 ALA A N 1
ATOM 775 C CA . ALA A 1 104 ? 9.558 4.393 13.999 1.00 81.19 104 ALA A CA 1
ATOM 776 C C . ALA A 1 104 ? 9.883 4.310 15.504 1.00 81.19 104 ALA A C 1
ATOM 778 O O . ALA A 1 104 ? 9.701 5.275 16.235 1.00 81.19 104 ALA A O 1
ATOM 779 N N . GLU A 1 105 ? 10.361 3.179 16.018 1.00 77.50 105 GLU A N 1
ATOM 780 C CA . GLU A 1 105 ? 10.819 3.056 17.406 1.00 77.50 105 GLU A CA 1
ATOM 781 C C . GLU A 1 105 ? 12.198 3.659 17.686 1.00 77.50 105 GLU A C 1
ATOM 783 O O . GLU A 1 105 ? 12.466 3.994 18.840 1.00 77.50 105 GLU A O 1
ATOM 788 N N . THR A 1 106 ? 13.056 3.765 16.670 1.00 73.88 106 THR A N 1
ATOM 789 C CA . THR A 1 106 ? 14.436 4.253 16.803 1.00 73.88 106 THR A CA 1
ATOM 790 C C . THR A 1 106 ? 14.596 5.709 16.385 1.00 73.88 106 THR A C 1
ATOM 792 O O . THR A 1 106 ? 15.577 6.331 16.787 1.00 73.88 106 THR A O 1
ATOM 795 N N . HIS A 1 107 ? 13.649 6.246 15.602 1.00 73.62 107 HIS A N 1
ATOM 796 C CA . HIS A 1 107 ? 13.673 7.622 15.090 1.00 73.62 107 HIS A CA 1
ATOM 797 C C . HIS A 1 107 ? 14.945 7.904 14.289 1.00 73.62 107 HIS A C 1
ATOM 799 O O . HIS A 1 107 ? 15.547 8.966 14.430 1.00 73.62 107 HIS A O 1
ATOM 805 N N . ALA A 1 108 ? 15.375 6.922 13.493 1.00 67.75 108 ALA A N 1
ATOM 806 C CA . ALA A 1 108 ? 16.662 6.962 12.806 1.00 67.75 108 ALA A CA 1
ATOM 807 C C . ALA A 1 108 ? 16.776 8.122 11.800 1.00 67.75 108 ALA A C 1
ATOM 809 O O . ALA A 1 108 ? 17.881 8.584 11.536 1.00 67.75 108 ALA A O 1
ATOM 810 N N . ASP A 1 109 ? 15.644 8.611 11.293 1.00 71.31 109 ASP A N 1
ATOM 811 C CA . ASP A 1 109 ? 15.543 9.727 10.357 1.00 71.31 109 ASP A CA 1
ATOM 812 C C . ASP A 1 109 ? 14.272 10.582 10.625 1.00 71.31 109 ASP A C 1
ATOM 814 O O . ASP A 1 109 ? 13.435 10.219 11.468 1.00 71.31 109 ASP A O 1
ATOM 818 N N . PRO A 1 110 ? 14.103 11.739 9.948 1.00 71.44 110 PRO A N 1
ATOM 819 C CA . PRO A 1 110 ? 12.931 12.599 10.130 1.00 71.44 110 PRO A CA 1
ATOM 820 C C . PRO A 1 110 ? 11.576 11.934 9.825 1.00 71.44 110 PRO A C 1
ATOM 822 O O . PRO A 1 110 ? 10.584 12.246 10.491 1.00 71.44 110 PRO A O 1
ATOM 825 N N . ASP A 1 111 ? 11.512 11.010 8.863 1.00 74.38 111 ASP A N 1
ATOM 826 C CA . ASP A 1 111 ? 10.286 10.284 8.512 1.00 74.38 111 ASP A CA 1
ATOM 827 C C . ASP A 1 111 ? 9.911 9.295 9.626 1.00 74.38 111 ASP A C 1
ATOM 829 O O . ASP A 1 111 ? 8.795 9.326 10.159 1.00 74.38 111 ASP A O 1
ATOM 833 N N . ASN A 1 112 ? 10.884 8.514 10.100 1.00 79.44 112 ASN A N 1
ATOM 834 C CA . ASN A 1 112 ? 10.753 7.653 11.274 1.00 79.44 112 ASN A CA 1
ATOM 835 C C . ASN A 1 112 ? 10.311 8.440 12.519 1.00 79.44 112 ASN A C 1
ATOM 837 O O . ASN A 1 112 ? 9.438 7.991 13.271 1.00 79.44 112 ASN A O 1
ATOM 841 N N . ALA A 1 113 ? 10.862 9.639 12.731 1.00 82.38 113 ALA A N 1
ATOM 842 C CA . ALA A 1 113 ? 10.455 10.515 13.826 1.00 82.38 113 ALA A CA 1
ATOM 843 C C . ALA A 1 113 ? 8.992 10.984 13.692 1.00 82.38 113 ALA A C 1
ATOM 845 O O . ALA A 1 113 ? 8.261 11.025 14.692 1.00 82.38 113 ALA A O 1
ATOM 846 N N . SER A 1 114 ? 8.535 11.282 12.471 1.00 84.56 114 SER A N 1
ATOM 847 C CA . SER A 1 114 ? 7.138 11.630 12.181 1.00 84.56 114 SER A CA 1
ATOM 848 C C . SER A 1 114 ? 6.192 10.463 12.484 1.00 84.56 114 SER A C 1
ATOM 850 O O . SER A 1 114 ? 5.214 10.629 13.226 1.00 84.56 114 SER A O 1
ATOM 852 N N . HIS A 1 115 ? 6.528 9.257 12.014 1.00 89.75 115 HIS A N 1
ATOM 853 C CA . HIS A 1 115 ? 5.784 8.032 12.311 1.00 89.75 115 HIS A CA 1
ATOM 854 C C . HIS A 1 115 ? 5.696 7.762 13.815 1.00 89.75 115 HIS A C 1
ATOM 856 O O . HIS A 1 115 ? 4.602 7.515 14.331 1.00 89.75 115 HIS A O 1
ATOM 862 N N . ASN A 1 116 ? 6.805 7.897 14.549 1.00 90.94 116 ASN A N 1
ATOM 863 C CA . ASN A 1 116 ? 6.787 7.741 16.000 1.00 90.94 116 ASN A CA 1
ATOM 864 C C . ASN A 1 116 ? 5.834 8.719 16.685 1.00 90.94 116 ASN A C 1
ATOM 866 O O . ASN A 1 116 ? 5.112 8.349 17.614 1.00 90.94 116 ASN A O 1
ATOM 870 N N . ARG A 1 117 ? 5.843 9.985 16.255 1.00 90.56 117 ARG A N 1
ATOM 871 C CA . ARG A 1 117 ? 4.992 11.011 16.854 1.00 90.56 117 ARG A CA 1
ATOM 872 C C . ARG A 1 117 ? 3.514 10.667 16.681 1.00 90.56 117 ARG A C 1
ATOM 874 O O . ARG A 1 117 ? 2.746 10.865 17.621 1.00 90.56 117 ARG A O 1
ATOM 881 N N . ILE A 1 118 ? 3.134 10.119 15.529 1.00 93.19 118 ILE A N 1
ATOM 882 C CA . ILE A 1 118 ? 1.772 9.637 15.273 1.00 93.19 118 ILE A CA 1
ATOM 883 C C . ILE A 1 118 ? 1.457 8.424 16.150 1.00 93.19 118 ILE A C 1
ATOM 885 O O . ILE A 1 118 ? 0.429 8.431 16.824 1.00 93.19 118 ILE A O 1
ATOM 889 N N . GLU A 1 119 ? 2.355 7.435 16.236 1.00 95.38 119 GLU A N 1
ATOM 890 C CA . GLU A 1 119 ? 2.165 6.289 17.136 1.00 95.38 119 GLU A CA 1
ATOM 891 C C . GLU A 1 119 ? 1.955 6.734 18.591 1.00 95.38 119 GLU A C 1
ATOM 893 O O . GLU A 1 119 ? 1.103 6.195 19.292 1.00 95.38 119 GLU A O 1
ATOM 898 N N . ARG A 1 120 ? 2.710 7.732 19.069 1.00 94.62 120 ARG A N 1
ATOM 899 C CA . ARG A 1 120 ? 2.551 8.287 20.423 1.00 94.62 120 ARG A CA 1
ATOM 900 C C . ARG A 1 120 ? 1.176 8.915 20.632 1.00 94.62 120 ARG A C 1
ATOM 902 O O . ARG A 1 120 ? 0.545 8.609 21.636 1.00 94.62 120 ARG A O 1
ATOM 909 N N . LEU A 1 121 ? 0.710 9.736 19.691 1.00 95.38 121 LEU A N 1
ATOM 910 C CA . LEU A 1 121 ? -0.624 10.341 19.763 1.00 95.38 121 LEU A CA 1
ATOM 911 C C . LEU A 1 121 ? -1.726 9.273 19.745 1.00 95.38 121 LEU A C 1
ATOM 913 O O . LEU A 1 121 ? -2.699 9.379 20.484 1.00 95.38 121 LEU A O 1
ATOM 917 N N . ILE A 1 122 ? -1.568 8.216 18.942 1.00 97.56 122 ILE A N 1
ATOM 918 C CA . ILE A 1 122 ? -2.528 7.107 18.923 1.00 97.56 122 ILE A CA 1
ATOM 919 C C . ILE A 1 122 ? -2.523 6.371 20.267 1.00 97.56 122 ILE A C 1
ATOM 921 O O . ILE A 1 122 ? -3.596 6.146 20.814 1.00 97.56 122 ILE A O 1
ATOM 925 N N . ARG A 1 123 ? -1.352 6.053 20.842 1.00 97.25 123 ARG A N 1
ATOM 926 C CA . ARG A 1 123 ? -1.268 5.425 22.179 1.00 97.25 123 ARG A CA 1
ATOM 927 C C . ARG A 1 123 ? -1.908 6.284 23.274 1.00 97.25 123 ARG A C 1
ATOM 929 O O . ARG A 1 123 ? -2.431 5.736 24.235 1.00 97.25 123 ARG A O 1
ATOM 936 N N . GLU A 1 124 ? -1.814 7.607 23.155 1.00 97.06 124 GLU A N 1
ATOM 937 C CA . GLU A 1 124 ? -2.356 8.556 24.132 1.00 97.06 124 GLU A CA 1
ATOM 938 C C . GLU A 1 124 ? -3.886 8.668 24.060 1.00 97.06 124 GLU A C 1
ATOM 940 O O . GLU A 1 124 ? -4.538 8.782 25.096 1.00 97.06 124 GLU A O 1
ATOM 945 N N . HIS A 1 125 ? -4.464 8.629 22.855 1.00 97.56 125 HIS A N 1
ATOM 946 C CA . HIS A 1 125 ? -5.879 8.955 22.653 1.00 97.56 125 HIS A CA 1
ATOM 947 C C . HIS A 1 125 ? -6.773 7.767 22.274 1.00 97.56 125 HIS A C 1
ATOM 949 O O . HIS A 1 125 ? -7.960 7.786 22.602 1.00 97.56 125 HIS A O 1
ATOM 955 N N . ALA A 1 126 ? -6.260 6.758 21.566 1.00 97.44 126 ALA A N 1
ATOM 956 C CA . ALA A 1 126 ? -7.064 5.635 21.088 1.00 97.44 126 ALA A CA 1
ATOM 957 C C . ALA A 1 126 ? -7.183 4.537 22.149 1.00 97.44 126 ALA A C 1
ATOM 959 O O . ALA A 1 126 ? -6.206 4.165 22.796 1.00 97.44 126 ALA A O 1
ATOM 960 N N . LYS A 1 127 ? -8.388 3.975 22.290 1.00 96.56 127 LYS A N 1
ATOM 961 C CA . LYS A 1 127 ? -8.652 2.858 23.215 1.00 96.56 127 LYS A CA 1
ATO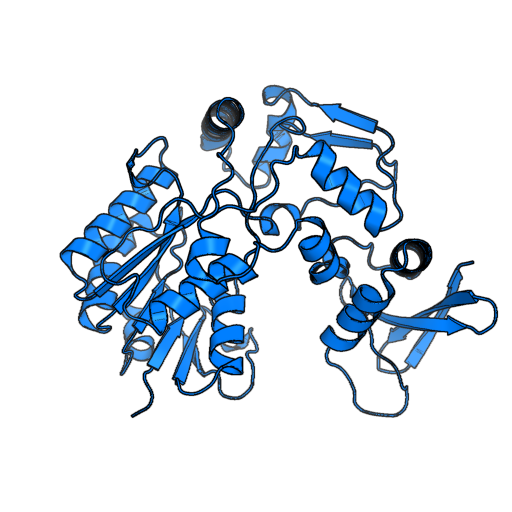M 962 C C . LYS A 1 127 ? -8.014 1.557 22.740 1.00 96.56 127 LYS A C 1
ATOM 964 O O . LYS A 1 127 ? -7.527 0.770 23.546 1.00 96.56 127 LYS A O 1
ATOM 969 N N . GLU A 1 128 ? -8.060 1.340 21.432 1.00 98.50 128 GLU A N 1
ATOM 970 C CA . GLU A 1 128 ? -7.537 0.161 20.764 1.00 98.50 128 GLU A CA 1
ATOM 971 C C . GLU A 1 128 ? -6.659 0.592 19.589 1.00 98.50 128 GLU A C 1
ATOM 973 O O . GLU A 1 128 ? -7.059 1.437 18.780 1.00 98.50 128 GLU A O 1
ATOM 978 N N . TRP A 1 129 ? -5.472 0.009 19.461 1.00 98.69 129 TRP A N 1
ATOM 979 C CA . TRP A 1 129 ? -4.576 0.347 18.361 1.00 98.69 129 TRP A CA 1
ATOM 980 C C . TRP A 1 129 ? -3.727 -0.827 17.889 1.00 98.69 129 TRP A C 1
ATOM 982 O O . TRP A 1 129 ? -3.428 -1.740 18.650 1.00 98.69 129 TRP A O 1
ATOM 992 N N . THR A 1 130 ? -3.299 -0.775 16.632 1.00 98.69 130 THR A N 1
ATOM 993 C CA . THR A 1 130 ? -2.271 -1.668 16.087 1.00 98.69 130 THR A CA 1
ATOM 994 C C . THR A 1 130 ? -1.359 -0.859 15.174 1.00 98.69 130 THR A C 1
ATOM 996 O O . THR A 1 130 ? -1.851 -0.108 14.329 1.00 98.69 130 THR A O 1
ATOM 999 N N . PHE A 1 131 ? -0.040 -1.002 15.320 1.00 98.25 131 PHE A N 1
ATOM 1000 C CA . PHE A 1 131 ? 0.932 -0.362 14.423 1.00 98.25 131 PHE A CA 1
ATOM 1001 C C . PHE A 1 131 ? 1.535 -1.384 13.475 1.00 98.25 131 PHE A C 1
ATOM 1003 O O . PHE A 1 131 ? 2.179 -2.330 13.918 1.00 98.25 131 PHE A O 1
ATOM 1010 N N . LEU A 1 132 ? 1.334 -1.169 12.178 1.00 97.56 132 LEU A N 1
ATOM 1011 C CA . LEU A 1 132 ? 1.892 -1.991 11.111 1.00 97.56 132 LEU A CA 1
ATOM 1012 C C . LEU A 1 132 ? 3.198 -1.352 10.652 1.00 97.56 132 LEU A C 1
ATOM 1014 O O . LEU A 1 132 ? 3.164 -0.400 9.878 1.00 97.56 132 LEU A O 1
ATOM 1018 N N . ARG A 1 133 ? 4.343 -1.811 11.156 1.00 94.31 133 ARG A N 1
ATOM 1019 C CA . ARG A 1 133 ? 5.644 -1.201 10.835 1.00 94.31 133 ARG A CA 1
ATOM 1020 C C . ARG A 1 133 ? 6.240 -1.831 9.586 1.00 94.31 133 ARG A C 1
ATOM 1022 O O . ARG A 1 133 ? 6.892 -2.864 9.673 1.00 94.31 133 ARG A O 1
ATOM 1029 N N . SER A 1 134 ? 6.001 -1.236 8.421 1.00 92.06 134 SER A N 1
ATOM 1030 C CA . SER A 1 134 ? 6.506 -1.772 7.149 1.00 92.06 134 SER A CA 1
ATOM 1031 C C . SER A 1 134 ? 7.875 -1.217 6.763 1.00 92.06 134 SER A C 1
ATOM 1033 O O . SER A 1 134 ? 8.127 -0.032 6.978 1.00 92.06 134 SER A O 1
ATOM 1035 N N . GLY A 1 135 ? 8.708 -2.054 6.137 1.00 85.75 135 GLY A N 1
ATOM 1036 C CA . GLY A 1 135 ? 9.891 -1.616 5.386 1.00 85.75 135 GLY A CA 1
ATOM 1037 C C . GLY A 1 135 ? 9.530 -1.039 4.009 1.00 85.75 135 GLY A C 1
ATOM 1038 O O . GLY A 1 135 ? 8.439 -0.501 3.814 1.00 85.75 135 GLY A O 1
ATOM 1039 N N . GLY A 1 136 ? 10.429 -1.173 3.029 1.00 87.62 136 GLY A N 1
ATOM 1040 C CA . GLY A 1 136 ? 10.191 -0.719 1.652 1.00 87.62 136 GLY A CA 1
ATOM 1041 C C . GLY A 1 136 ? 8.992 -1.405 0.982 1.00 87.62 136 GLY A C 1
ATOM 1042 O O . GLY A 1 136 ? 8.702 -2.565 1.253 1.00 87.62 136 GLY A O 1
ATOM 1043 N N . HIS A 1 137 ? 8.286 -0.715 0.082 1.00 92.31 137 HIS A N 1
ATOM 1044 C CA . HIS A 1 137 ? 7.125 -1.271 -0.635 1.00 92.31 137 HIS A CA 1
ATOM 1045 C C . HIS A 1 137 ? 7.485 -1.577 -2.086 1.00 92.31 137 HIS A C 1
ATOM 1047 O O . HIS A 1 137 ? 8.151 -0.772 -2.734 1.00 92.31 137 HIS A O 1
ATOM 1053 N N . MET A 1 138 ? 6.994 -2.699 -2.618 1.00 94.62 138 MET A N 1
ATOM 1054 C CA . MET A 1 138 ? 7.223 -3.063 -4.025 1.00 94.62 138 MET A CA 1
ATOM 1055 C C . MET A 1 138 ? 6.623 -2.027 -4.988 1.00 94.62 138 MET A C 1
ATOM 1057 O O . MET A 1 138 ? 7.204 -1.745 -6.027 1.00 94.62 138 MET A O 1
ATOM 1061 N N . SER A 1 139 ? 5.519 -1.367 -4.606 1.00 91.44 139 SER A N 1
ATOM 1062 C CA . SER A 1 139 ? 4.871 -0.316 -5.410 1.00 91.44 139 SER A CA 1
ATOM 1063 C C . SER A 1 139 ? 5.765 0.871 -5.760 1.00 91.44 139 SER A C 1
ATOM 1065 O O . SER A 1 139 ? 5.449 1.591 -6.703 1.00 91.44 139 SER A O 1
ATOM 1067 N N . ASN A 1 140 ? 6.873 1.068 -5.043 1.00 87.38 140 ASN A N 1
ATOM 1068 C CA . ASN A 1 140 ? 7.848 2.106 -5.371 1.00 87.38 140 ASN A CA 1
ATOM 1069 C C . ASN A 1 140 ? 8.493 1.871 -6.746 1.00 87.38 140 ASN A C 1
ATOM 1071 O O . ASN A 1 140 ? 8.898 2.827 -7.402 1.00 87.38 140 ASN A O 1
ATOM 1075 N N . ASP A 1 141 ? 8.518 0.622 -7.213 1.00 89.38 141 ASP A N 1
ATOM 1076 C CA . ASP A 1 141 ? 9.133 0.246 -8.480 1.00 89.38 141 ASP A CA 1
ATOM 1077 C C . ASP A 1 141 ? 8.180 0.456 -9.681 1.00 89.38 141 ASP A C 1
ATOM 1079 O O . ASP A 1 141 ? 8.622 0.371 -10.822 1.00 89.38 141 ASP A O 1
ATOM 1083 N N . LEU A 1 142 ? 6.894 0.807 -9.478 1.00 83.94 142 LEU A N 1
ATOM 1084 C CA . LEU A 1 142 ? 5.934 1.074 -10.576 1.00 83.94 142 LEU A CA 1
ATOM 1085 C C . LEU A 1 142 ? 6.379 2.202 -11.517 1.00 83.94 142 LEU A C 1
ATOM 1087 O O . LEU A 1 142 ? 5.941 2.261 -12.662 1.00 83.94 142 LEU A O 1
ATOM 1091 N N . ALA A 1 143 ? 7.225 3.108 -11.030 1.00 71.19 143 ALA A N 1
ATOM 1092 C CA . ALA A 1 143 ? 7.769 4.219 -11.803 1.00 71.19 143 ALA A CA 1
ATOM 1093 C C . ALA A 1 143 ? 9.119 3.889 -12.468 1.00 71.19 143 ALA A C 1
ATOM 1095 O O . ALA A 1 143 ? 9.778 4.789 -12.981 1.00 71.19 143 ALA A O 1
ATOM 1096 N N . THR A 1 144 ? 9.570 2.629 -12.434 1.00 74.31 144 THR A N 1
ATOM 1097 C CA . THR A 1 144 ? 10.879 2.205 -12.953 1.00 74.31 144 THR A CA 1
ATOM 1098 C C . THR A 1 144 ? 10.713 1.358 -14.221 1.00 74.31 144 THR A C 1
ATOM 1100 O O . THR A 1 144 ? 10.736 0.126 -14.149 1.00 74.31 144 THR A O 1
ATOM 1103 N N . PRO A 1 145 ? 10.526 1.982 -15.402 1.00 73.62 145 PRO A N 1
ATOM 1104 C CA . PRO A 1 145 ? 10.441 1.240 -16.652 1.00 73.62 145 PRO A CA 1
ATOM 1105 C C . PRO A 1 145 ? 11.791 0.610 -17.003 1.00 73.62 145 PRO A C 1
ATOM 1107 O O . PRO A 1 145 ? 12.854 1.150 -16.688 1.00 73.62 145 PRO A O 1
ATOM 1110 N N . VAL A 1 146 ? 11.751 -0.510 -17.723 1.00 82.75 146 VAL A N 1
ATOM 1111 C CA . VAL A 1 146 ? 12.954 -1.101 -18.317 1.00 82.75 146 VAL A CA 1
ATOM 1112 C C . VAL A 1 146 ? 13.316 -0.310 -19.581 1.00 82.75 146 VAL A C 1
ATOM 1114 O O . VAL A 1 146 ? 12.487 -0.239 -20.494 1.00 82.75 146 VAL A O 1
ATOM 1117 N N . PRO A 1 147 ? 14.526 0.280 -19.667 1.00 84.44 147 PRO A N 1
ATOM 1118 C CA . PRO A 1 147 ? 14.955 1.029 -20.845 1.00 84.44 147 PRO A CA 1
ATOM 1119 C C . PRO A 1 147 ? 14.957 0.173 -22.115 1.00 84.44 147 PRO A C 1
ATOM 1121 O O . PRO A 1 147 ? 15.309 -1.007 -22.077 1.00 84.44 147 PRO A O 1
ATOM 1124 N N . ALA A 1 148 ? 14.610 0.776 -23.255 1.00 82.50 148 ALA A N 1
ATOM 1125 C CA . ALA A 1 148 ? 14.536 0.076 -24.541 1.00 82.50 148 ALA A CA 1
ATOM 1126 C C . ALA A 1 148 ? 15.891 -0.490 -25.014 1.00 82.50 148 ALA A C 1
ATOM 1128 O O . ALA A 1 148 ? 15.922 -1.503 -25.705 1.00 82.50 148 ALA A O 1
ATOM 1129 N N . ASP A 1 149 ? 17.011 0.130 -24.622 1.00 87.19 149 ASP A N 1
ATOM 1130 C CA . ASP A 1 149 ? 18.371 -0.347 -24.920 1.00 87.19 149 ASP A CA 1
ATOM 1131 C C . ASP A 1 149 ? 18.838 -1.481 -23.981 1.00 87.19 149 ASP A C 1
ATOM 1133 O O . ASP A 1 149 ? 19.929 -2.030 -24.156 1.00 87.19 149 ASP A O 1
ATOM 1137 N N . GLY A 1 150 ? 18.028 -1.839 -22.978 1.00 88.50 150 GLY A N 1
ATOM 1138 C CA . GLY A 1 150 ? 18.355 -2.838 -21.964 1.00 88.50 150 GLY A CA 1
ATOM 1139 C C . GLY A 1 150 ? 19.434 -2.396 -20.969 1.00 88.50 150 GLY A C 1
ATOM 1140 O O . GLY A 1 150 ? 19.900 -3.233 -20.190 1.00 88.50 150 GLY A O 1
ATOM 1141 N N . VAL A 1 151 ? 19.845 -1.120 -20.966 1.00 93.12 151 VAL A N 1
ATOM 1142 C CA . VAL A 1 151 ? 20.881 -0.602 -20.062 1.00 93.12 151 VAL A CA 1
ATOM 1143 C C . VAL A 1 151 ? 20.256 0.206 -18.932 1.00 93.12 151 VAL A C 1
ATOM 1145 O O . VAL A 1 151 ? 19.820 1.342 -19.109 1.00 93.12 151 VAL A O 1
ATOM 1148 N N . VAL A 1 152 ? 20.267 -0.364 -17.730 1.00 91.06 152 VAL A N 1
ATOM 1149 C CA . VAL A 1 152 ? 19.732 0.282 -16.528 1.00 91.06 152 VAL A CA 1
ATOM 1150 C C . VAL A 1 152 ? 20.823 1.112 -15.861 1.00 91.06 152 VAL A C 1
ATOM 1152 O O . VAL A 1 152 ? 21.887 0.589 -15.531 1.00 91.06 152 VAL A O 1
ATOM 1155 N N . ARG A 1 153 ? 20.539 2.397 -15.638 1.00 90.38 153 ARG A N 1
ATOM 1156 C CA . ARG A 1 153 ? 21.404 3.361 -14.942 1.00 90.38 153 ARG A CA 1
ATOM 1157 C C . ARG A 1 153 ? 20.654 3.916 -13.743 1.00 90.38 153 ARG A C 1
ATOM 1159 O O . ARG A 1 153 ? 19.509 4.329 -13.885 1.00 90.38 153 ARG A O 1
ATOM 1166 N N . GLY A 1 154 ? 21.281 3.911 -12.577 1.00 89.31 154 GLY A N 1
ATOM 1167 C CA . GLY A 1 154 ? 20.605 4.245 -11.325 1.00 89.31 154 GLY A CA 1
ATOM 1168 C C . GLY A 1 154 ? 21.593 4.310 -10.166 1.00 89.31 154 GLY A C 1
ATOM 1169 O O . GLY A 1 154 ? 22.569 3.555 -10.188 1.00 89.31 154 GLY A O 1
ATOM 1170 N N . PRO A 1 155 ? 21.375 5.169 -9.158 1.00 88.88 155 PRO A N 1
ATOM 1171 C CA . PRO A 1 155 ? 22.044 5.006 -7.885 1.00 88.88 155 PRO A CA 1
ATOM 1172 C C . PRO A 1 155 ? 21.362 3.889 -7.092 1.00 88.88 155 PRO A C 1
ATOM 1174 O O . PRO A 1 155 ? 20.178 3.596 -7.275 1.00 88.88 155 PRO A O 1
ATOM 1177 N N . PHE A 1 156 ? 22.105 3.308 -6.163 1.00 89.00 156 PHE A N 1
ATOM 1178 C CA . PHE A 1 156 ? 21.648 2.275 -5.243 1.00 89.00 156 PHE A CA 1
ATOM 1179 C C . PHE A 1 156 ? 21.109 0.999 -5.924 1.00 89.00 156 PHE A C 1
ATOM 1181 O O . PHE A 1 156 ? 20.296 0.282 -5.342 1.00 89.00 156 PHE A O 1
ATOM 1188 N N . LEU A 1 157 ? 21.558 0.658 -7.136 1.00 90.88 157 LEU A N 1
ATOM 1189 C CA . LEU A 1 157 ? 21.104 -0.560 -7.831 1.00 90.88 157 LEU A CA 1
ATOM 1190 C C . LEU A 1 157 ? 21.601 -1.836 -7.141 1.00 90.88 157 LEU A C 1
ATOM 1192 O O . LEU A 1 157 ? 20.928 -2.864 -7.190 1.00 90.88 157 LEU A O 1
ATOM 1196 N N . SER A 1 158 ? 22.740 -1.763 -6.462 1.00 91.06 158 SER A N 1
ATOM 1197 C CA . SER A 1 158 ? 23.306 -2.813 -5.606 1.00 91.06 158 SER A CA 1
ATOM 1198 C C . SER A 1 158 ? 22.707 -2.861 -4.195 1.00 91.06 158 SER A C 1
ATOM 1200 O O . SER A 1 158 ? 22.992 -3.792 -3.442 1.00 91.06 158 SER A O 1
ATOM 1202 N N . TRP A 1 159 ? 21.849 -1.905 -3.824 1.00 90.31 159 TRP A N 1
ATOM 1203 C CA . TRP A 1 159 ? 21.209 -1.891 -2.513 1.00 90.31 159 TRP A CA 1
ATOM 1204 C C . TRP A 1 159 ? 20.107 -2.952 -2.425 1.00 90.31 159 TRP A C 1
ATOM 1206 O O . TRP A 1 159 ? 19.070 -2.867 -3.091 1.00 90.31 159 TRP A O 1
ATOM 1216 N N . ALA A 1 160 ? 20.335 -3.952 -1.572 1.00 90.69 160 ALA A N 1
ATOM 1217 C CA . ALA A 1 160 ? 19.378 -5.012 -1.301 1.00 90.69 160 ALA A CA 1
ATOM 1218 C C . ALA A 1 160 ? 18.277 -4.582 -0.313 1.00 90.69 160 ALA A C 1
ATOM 1220 O O . ALA A 1 160 ? 18.554 -3.988 0.731 1.00 90.69 160 ALA A O 1
ATOM 1221 N N . ARG A 1 161 ? 17.022 -4.909 -0.637 1.00 90.12 161 ARG A N 1
ATOM 1222 C CA . ARG A 1 161 ? 15.818 -4.600 0.152 1.00 90.12 161 ARG A CA 1
ATOM 1223 C C . ARG A 1 161 ? 14.888 -5.800 0.222 1.00 90.12 161 ARG A C 1
ATOM 1225 O O . ARG A 1 161 ? 14.808 -6.558 -0.741 1.00 90.12 161 ARG A O 1
ATOM 1232 N N . SER A 1 162 ? 14.150 -5.911 1.325 1.00 92.19 162 SER A N 1
ATOM 1233 C CA . SER A 1 162 ? 13.069 -6.888 1.481 1.00 92.19 162 SER A CA 1
ATOM 1234 C C . SER A 1 162 ? 11.710 -6.206 1.319 1.00 92.19 162 SER A C 1
ATOM 1236 O O . SER A 1 162 ? 10.945 -6.025 2.272 1.00 92.19 162 SER A O 1
ATOM 1238 N N . GLN A 1 163 ? 11.437 -5.741 0.096 1.00 93.25 163 GLN A N 1
ATOM 1239 C CA . GLN A 1 163 ? 10.236 -4.957 -0.185 1.00 93.25 163 GLN A CA 1
ATOM 1240 C C . GLN A 1 163 ? 8.964 -5.796 -0.006 1.00 93.25 163 GLN A C 1
ATOM 1242 O O . GLN A 1 163 ? 8.886 -6.925 -0.480 1.00 93.25 163 GLN A O 1
ATOM 1247 N N . ILE A 1 164 ? 7.948 -5.232 0.647 1.00 95.06 164 ILE A N 1
ATOM 1248 C CA . ILE A 1 164 ? 6.654 -5.885 0.874 1.00 95.06 164 ILE A CA 1
ATOM 1249 C C . ILE A 1 164 ? 5.636 -5.527 -0.216 1.00 95.06 164 ILE A C 1
ATOM 1251 O O . ILE A 1 164 ? 5.544 -4.377 -0.660 1.00 95.06 164 ILE A O 1
ATOM 1255 N N . HIS A 1 165 ? 4.822 -6.503 -0.624 1.00 95.75 165 HIS A N 1
ATOM 1256 C CA . HIS A 1 165 ? 3.684 -6.265 -1.505 1.00 95.75 165 HIS A CA 1
ATOM 1257 C C . HIS A 1 165 ? 2.547 -5.546 -0.740 1.00 95.75 165 HIS A C 1
ATOM 1259 O O . HIS A 1 165 ? 2.091 -6.037 0.298 1.00 95.75 165 HIS A O 1
ATOM 1265 N N . PRO A 1 166 ? 1.971 -4.447 -1.278 1.00 95.19 166 PRO A N 1
ATOM 1266 C CA . PRO A 1 166 ? 0.830 -3.752 -0.663 1.00 95.19 166 PRO A CA 1
ATOM 1267 C C . PRO A 1 166 ? -0.396 -4.621 -0.315 1.00 95.19 166 PRO A C 1
ATOM 1269 O O . PRO A 1 166 ? -1.142 -4.281 0.599 1.00 95.19 166 PRO A O 1
ATOM 1272 N N . LYS A 1 167 ? -0.618 -5.746 -1.011 1.00 95.56 167 LYS A N 1
ATOM 1273 C CA . LYS A 1 167 ? -1.711 -6.698 -0.760 1.00 95.56 167 LYS A CA 1
ATOM 1274 C C . LYS A 1 167 ? -1.506 -7.466 0.544 1.00 95.56 167 LYS A C 1
ATOM 1276 O O . LYS A 1 167 ? -2.478 -7.676 1.264 1.00 95.56 167 LYS A O 1
ATOM 1281 N N . ASP A 1 168 ? -0.271 -7.849 0.859 1.00 97.69 168 ASP A N 1
ATOM 1282 C CA . ASP A 1 168 ? 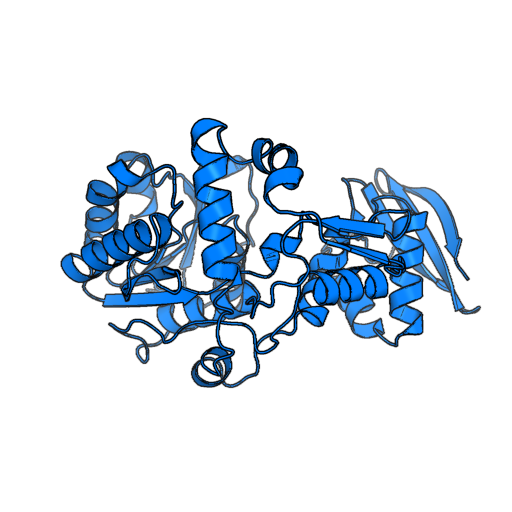0.054 -8.540 2.112 1.00 97.69 168 ASP A CA 1
ATOM 1283 C C . ASP A 1 168 ? 0.001 -7.589 3.294 1.00 97.69 168 ASP A C 1
ATOM 1285 O O . ASP A 1 168 ? -0.605 -7.902 4.315 1.00 97.69 168 ASP A O 1
ATOM 1289 N N . LEU A 1 169 ? 0.545 -6.385 3.120 1.00 97.38 169 LEU A N 1
ATOM 1290 C CA . LEU A 1 169 ? 0.437 -5.324 4.113 1.00 97.38 169 LEU A CA 1
ATOM 1291 C C . LEU A 1 169 ? -1.033 -4.975 4.407 1.00 97.38 169 LEU A C 1
ATOM 1293 O O . LEU A 1 169 ? -1.427 -4.847 5.566 1.00 97.38 169 LEU A O 1
ATOM 1297 N N . ALA A 1 170 ? -1.862 -4.884 3.363 1.00 98.31 170 ALA A N 1
ATOM 1298 C CA . ALA A 1 170 ? -3.302 -4.711 3.507 1.00 98.31 170 ALA A CA 1
ATOM 1299 C C . ALA A 1 170 ? -3.968 -5.903 4.204 1.00 98.31 170 ALA A C 1
ATOM 1301 O O . ALA A 1 170 ? -4.815 -5.680 5.059 1.00 98.31 170 ALA A O 1
ATOM 1302 N N . ALA A 1 171 ? -3.569 -7.142 3.902 1.00 98.50 171 ALA A N 1
ATOM 1303 C CA . ALA A 1 171 ? -4.112 -8.333 4.553 1.00 98.50 171 ALA A CA 1
ATOM 1304 C C . ALA A 1 171 ? -3.810 -8.355 6.059 1.00 98.50 171 ALA A C 1
ATOM 1306 O O . ALA A 1 171 ? -4.700 -8.665 6.848 1.00 98.50 171 ALA A O 1
ATOM 1307 N N . VAL A 1 172 ? -2.606 -7.944 6.477 1.00 98.50 172 VAL A N 1
ATOM 1308 C CA . VAL A 1 172 ? -2.285 -7.754 7.903 1.00 98.50 172 VAL A CA 1
ATOM 1309 C C . VAL A 1 172 ? -3.153 -6.653 8.517 1.00 98.50 172 VAL A C 1
ATOM 1311 O O . VAL A 1 172 ? -3.666 -6.816 9.622 1.00 98.50 172 VAL A O 1
ATOM 1314 N N . GLY A 1 173 ? -3.371 -5.545 7.804 1.00 98.44 173 GLY A N 1
ATOM 1315 C CA . GLY A 1 173 ? -4.257 -4.479 8.272 1.00 98.44 173 GLY A CA 1
ATOM 1316 C C . GLY A 1 173 ? -5.714 -4.909 8.417 1.00 98.44 173 GLY A C 1
ATOM 1317 O O . GLY A 1 173 ? -6.353 -4.592 9.417 1.00 98.44 173 GLY A O 1
ATOM 1318 N N . VAL A 1 174 ? -6.229 -5.676 7.458 1.00 98.69 174 VAL A N 1
ATOM 1319 C CA . VAL A 1 174 ? -7.565 -6.284 7.493 1.00 98.69 174 VAL A CA 1
ATOM 1320 C C . VAL A 1 174 ? -7.678 -7.269 8.651 1.00 98.69 174 VAL A C 1
ATOM 1322 O O . VAL A 1 174 ? -8.680 -7.248 9.359 1.00 98.69 174 VAL A O 1
ATOM 1325 N N . HIS A 1 175 ? -6.651 -8.087 8.884 1.00 98.38 175 HIS A N 1
ATOM 1326 C CA . HIS A 1 175 ? -6.582 -8.978 10.041 1.00 98.38 175 HIS A CA 1
ATOM 1327 C C . HIS A 1 175 ? -6.681 -8.178 11.346 1.00 98.38 175 HIS A C 1
ATOM 1329 O O . HIS A 1 175 ? -7.655 -8.335 12.073 1.00 98.38 175 HIS A O 1
ATOM 1335 N N . ALA A 1 176 ? -5.798 -7.197 11.562 1.00 98.38 176 ALA A N 1
ATOM 1336 C CA . ALA A 1 176 ? -5.802 -6.333 12.751 1.00 98.38 176 ALA A CA 1
ATOM 1337 C C . ALA A 1 176 ? -7.125 -5.564 12.973 1.00 98.38 176 ALA A C 1
ATOM 1339 O O . ALA A 1 176 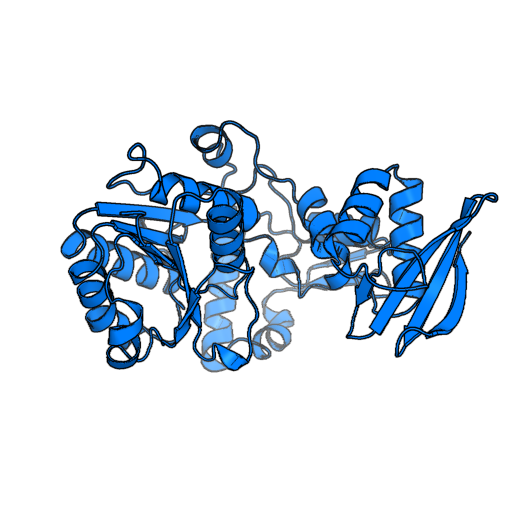? -7.527 -5.270 14.105 1.00 98.38 176 ALA A O 1
ATOM 1340 N N . LEU A 1 177 ? -7.831 -5.218 11.894 1.00 98.44 177 LEU A N 1
ATOM 1341 C CA . LEU A 1 177 ? -9.150 -4.595 11.974 1.00 98.44 177 LEU A CA 1
ATOM 1342 C C . LEU A 1 177 ? -10.235 -5.568 12.445 1.00 98.44 177 LEU A C 1
ATOM 1344 O O . LEU A 1 177 ? -11.216 -5.124 13.039 1.00 98.44 177 LEU A O 1
ATOM 1348 N N . LEU A 1 178 ? -10.111 -6.862 12.162 1.00 97.31 178 LEU A N 1
ATOM 1349 C CA . LEU A 1 178 ? -11.199 -7.836 12.286 1.00 97.31 178 LEU A CA 1
ATOM 1350 C C . LEU A 1 178 ? -10.976 -8.874 13.392 1.00 97.31 178 LEU A C 1
ATOM 1352 O O . LEU A 1 178 ? -11.916 -9.595 13.724 1.00 97.31 178 LEU A O 1
ATOM 1356 N N . THR A 1 179 ? -9.781 -8.930 13.973 1.00 96.31 179 THR A N 1
ATOM 1357 C CA . THR A 1 179 ? -9.398 -9.839 15.061 1.00 96.31 179 THR A CA 1
ATOM 1358 C C . THR A 1 179 ? -8.784 -9.069 16.234 1.00 96.31 179 THR A C 1
ATOM 1360 O O . THR A 1 179 ? -8.501 -7.878 16.124 1.00 96.31 179 THR A O 1
ATOM 1363 N N . ASP A 1 180 ? -8.594 -9.730 17.377 1.00 97.19 180 ASP A N 1
ATOM 1364 C CA . ASP A 1 180 ? -8.089 -9.095 18.608 1.00 97.19 180 ASP A CA 1
ATOM 1365 C C . ASP A 1 180 ? -6.666 -9.547 18.992 1.00 97.19 180 ASP A C 1
ATOM 1367 O O . ASP A 1 180 ? -6.117 -9.088 19.989 1.00 97.19 180 ASP A O 1
ATOM 1371 N N . ASP A 1 181 ? -6.030 -10.418 18.207 1.00 96.19 181 ASP A N 1
ATOM 1372 C CA . ASP A 1 181 ? -4.694 -10.974 18.479 1.00 96.19 181 ASP A CA 1
ATOM 1373 C C . ASP A 1 181 ? -3.546 -9.965 18.292 1.00 96.19 181 ASP A C 1
ATOM 1375 O O . ASP A 1 181 ? -2.478 -10.143 18.871 1.00 96.19 181 ASP A O 1
ATOM 1379 N N . LEU A 1 182 ? -3.775 -8.876 17.550 1.00 96.56 182 LEU A N 1
ATOM 1380 C CA . LEU A 1 182 ? -2.826 -7.762 17.381 1.00 96.56 182 LEU A CA 1
ATOM 1381 C C . LEU A 1 182 ? -3.230 -6.504 18.169 1.00 96.56 182 LEU A C 1
ATOM 1383 O O . LEU A 1 182 ? -2.690 -5.412 17.946 1.00 96.56 182 LEU A O 1
ATOM 1387 N N . LEU A 1 183 ? -4.191 -6.633 19.084 1.00 97.00 183 LEU A N 1
ATOM 1388 C CA . LEU A 1 183 ? -4.744 -5.518 19.839 1.00 97.00 183 LEU A CA 1
ATOM 1389 C C . LEU A 1 183 ? -3.699 -4.896 20.771 1.00 97.00 183 LEU A C 1
ATOM 1391 O O . LEU A 1 183 ? -3.110 -5.573 21.608 1.00 97.00 183 LEU A O 1
ATOM 1395 N N . ASN A 1 184 ? -3.514 -3.583 20.659 1.00 97.31 184 ASN A N 1
ATOM 1396 C CA . ASN A 1 184 ? -2.555 -2.787 21.430 1.00 97.31 184 ASN A CA 1
ATOM 1397 C C . ASN A 1 184 ? -1.103 -3.254 21.268 1.00 97.31 184 ASN A C 1
ATOM 1399 O O . ASN A 1 184 ? -0.304 -3.199 22.206 1.00 97.31 184 ASN A O 1
ATOM 1403 N N . THR A 1 185 ? -0.759 -3.696 20.056 1.00 96.19 185 THR A N 1
ATOM 1404 C CA . THR A 1 185 ? 0.595 -4.119 19.694 1.00 96.19 185 THR A CA 1
ATOM 1405 C C . THR A 1 185 ? 1.172 -3.274 18.561 1.00 96.19 185 THR A C 1
ATOM 1407 O O . THR A 1 185 ? 0.463 -2.771 17.685 1.00 96.19 185 THR A O 1
ATOM 1410 N N . ALA A 1 186 ? 2.493 -3.110 18.577 1.00 94.44 186 ALA A N 1
ATOM 1411 C CA . ALA A 1 186 ? 3.240 -2.780 17.373 1.00 94.44 186 ALA A CA 1
ATOM 1412 C C . ALA A 1 186 ? 3.751 -4.097 16.795 1.00 94.44 186 ALA A C 1
ATOM 1414 O O . ALA A 1 186 ? 4.383 -4.865 17.525 1.00 94.44 186 ALA A O 1
ATOM 1415 N N . THR A 1 187 ? 3.468 -4.373 15.524 1.00 90.81 187 THR A N 1
ATOM 1416 C CA . THR A 1 187 ? 3.986 -5.585 14.891 1.00 90.81 187 THR A CA 1
ATOM 1417 C C . THR A 1 187 ? 5.515 -5.536 14.878 1.00 90.81 187 THR A C 1
ATOM 1419 O O . THR A 1 187 ? 6.094 -4.446 14.757 1.00 90.81 187 THR A O 1
ATOM 1422 N N . PRO A 1 188 ? 6.198 -6.694 14.908 1.00 89.31 188 PRO A N 1
ATOM 1423 C CA . PRO A 1 188 ? 7.524 -6.770 14.316 1.00 89.31 188 PRO A CA 1
ATOM 1424 C C . PRO A 1 188 ? 7.489 -6.214 12.883 1.00 89.31 188 PRO A C 1
ATOM 1426 O O . PRO A 1 188 ? 6.418 -6.054 12.282 1.00 89.31 188 PRO A O 1
ATOM 1429 N N . MET A 1 189 ? 8.659 -5.885 12.343 1.00 91.56 189 MET A N 1
ATOM 1430 C CA . MET A 1 189 ? 8.751 -5.303 11.007 1.00 91.56 189 MET A CA 1
ATOM 1431 C C . MET A 1 189 ? 8.021 -6.174 9.965 1.00 91.56 189 MET A C 1
ATOM 1433 O O . MET A 1 189 ? 8.089 -7.397 9.999 1.00 91.56 189 MET A O 1
ATOM 1437 N N . LEU A 1 190 ? 7.312 -5.540 9.036 1.00 94.50 190 LEU A N 1
ATOM 1438 C CA . LEU A 1 190 ? 6.618 -6.195 7.933 1.00 94.50 190 LEU A CA 1
ATOM 1439 C C . LEU A 1 190 ? 7.452 -6.029 6.662 1.00 94.50 190 LEU A C 1
ATOM 1441 O O . LEU A 1 190 ? 7.606 -4.912 6.158 1.00 94.50 190 LEU A O 1
ATOM 1445 N N . THR A 1 191 ? 7.983 -7.139 6.154 1.00 94.50 191 THR A N 1
ATOM 1446 C CA . THR A 1 191 ? 8.816 -7.196 4.944 1.00 94.50 191 THR A CA 1
ATOM 1447 C C . THR A 1 191 ? 8.288 -8.227 3.955 1.00 94.50 191 THR A C 1
ATOM 1449 O O . THR A 1 191 ? 7.423 -9.039 4.290 1.00 94.50 191 THR A O 1
ATOM 1452 N N . GLY A 1 192 ? 8.841 -8.220 2.742 1.00 93.50 192 GLY A N 1
ATOM 1453 C CA . GLY A 1 192 ? 8.799 -9.401 1.882 1.00 93.50 192 GLY A CA 1
ATOM 1454 C C . GLY A 1 192 ? 9.607 -10.567 2.472 1.00 93.50 192 GLY A C 1
ATOM 1455 O O . GLY A 1 192 ? 10.229 -10.450 3.534 1.00 93.50 192 GLY A O 1
ATOM 1456 N N . GLU A 1 193 ? 9.602 -11.701 1.772 1.00 92.31 193 GLU A N 1
ATOM 1457 C CA . GLU A 1 193 ? 10.426 -12.875 2.111 1.00 92.31 193 GLU A CA 1
ATOM 1458 C C . GLU A 1 193 ? 11.716 -12.970 1.266 1.00 92.31 193 GLU A C 1
ATOM 1460 O O . GLU A 1 193 ? 12.526 -13.871 1.469 1.00 92.31 193 GLU A O 1
ATOM 1465 N N . GLU A 1 194 ? 11.936 -12.028 0.344 1.00 92.81 194 GLU A N 1
ATOM 1466 C CA . GLU A 1 194 ? 13.060 -12.021 -0.597 1.00 92.81 194 GLU A CA 1
ATOM 1467 C C . GLU A 1 194 ? 13.928 -10.777 -0.382 1.00 92.81 194 GLU A C 1
ATOM 1469 O O . GLU A 1 194 ? 13.441 -9.652 -0.468 1.00 92.81 194 GLU A O 1
ATOM 1474 N N . LEU A 1 195 ? 15.228 -10.967 -0.138 1.00 93.00 195 LEU A N 1
ATOM 1475 C CA . LEU A 1 195 ? 16.199 -9.874 -0.104 1.00 93.00 195 LEU A CA 1
ATOM 1476 C C . LEU A 1 195 ? 16.777 -9.679 -1.508 1.00 93.00 195 LEU A C 1
ATOM 1478 O O . LEU A 1 195 ? 17.534 -10.524 -1.978 1.00 93.00 195 LEU A O 1
ATOM 1482 N N . MET A 1 196 ? 16.426 -8.573 -2.166 1.00 93.06 196 MET A N 1
ATOM 1483 C CA . MET A 1 196 ? 16.782 -8.332 -3.568 1.00 93.06 196 MET A CA 1
ATOM 1484 C C . MET A 1 196 ? 17.404 -6.959 -3.778 1.00 93.06 196 MET A C 1
ATOM 1486 O O . MET A 1 196 ? 16.902 -5.957 -3.270 1.00 93.06 196 MET A O 1
ATOM 1490 N N . THR A 1 197 ? 18.449 -6.890 -4.592 1.00 93.69 197 THR A N 1
ATOM 1491 C CA . THR A 1 197 ? 19.016 -5.643 -5.120 1.00 93.69 197 THR A CA 1
ATOM 1492 C C . THR A 1 197 ? 18.093 -5.007 -6.161 1.00 93.69 197 THR A C 1
ATOM 1494 O O . THR A 1 197 ? 17.300 -5.695 -6.809 1.00 93.69 197 THR A O 1
ATOM 1497 N N . GLY A 1 198 ? 18.201 -3.691 -6.373 1.00 91.94 198 GLY A N 1
ATOM 1498 C CA . GLY A 1 198 ? 17.494 -3.020 -7.473 1.00 91.94 198 GLY A CA 1
ATOM 1499 C C . GLY A 1 198 ? 17.828 -3.629 -8.841 1.00 91.94 198 GLY A C 1
ATOM 1500 O O . GLY A 1 198 ? 16.947 -3.800 -9.681 1.00 91.94 198 GLY A O 1
ATOM 1501 N N . ALA A 1 199 ? 19.079 -4.054 -9.030 1.00 93.56 199 ALA A N 1
ATOM 1502 C CA . ALA A 1 199 ? 19.546 -4.742 -10.228 1.00 93.56 199 ALA A CA 1
ATOM 1503 C C . ALA A 1 199 ? 18.892 -6.122 -10.436 1.00 93.56 199 ALA A C 1
ATOM 1505 O O . ALA A 1 199 ? 18.656 -6.526 -11.571 1.00 93.56 199 ALA A O 1
ATOM 1506 N N . GLU A 1 200 ? 18.617 -6.886 -9.379 1.00 95.06 200 GLU A N 1
ATOM 1507 C CA . GLU A 1 200 ? 17.888 -8.159 -9.493 1.00 95.06 200 GLU A CA 1
ATOM 1508 C C . GLU A 1 200 ? 16.405 -7.928 -9.781 1.00 95.06 200 GLU A C 1
ATOM 1510 O O . GLU A 1 200 ? 15.850 -8.571 -10.672 1.00 95.06 200 GLU A O 1
ATOM 1515 N N . ARG A 1 201 ? 15.785 -6.958 -9.101 1.00 94.50 201 ARG A N 1
ATOM 1516 C CA . ARG A 1 201 ? 14.381 -6.595 -9.323 1.00 94.50 201 ARG A CA 1
ATOM 1517 C C . ARG A 1 201 ? 14.126 -6.144 -10.760 1.00 94.50 201 ARG A C 1
ATOM 1519 O O . ARG A 1 201 ? 13.268 -6.709 -11.431 1.00 94.50 201 ARG A O 1
ATOM 1526 N N . ILE A 1 202 ? 14.934 -5.224 -11.293 1.00 93.06 202 ILE A N 1
ATOM 1527 C CA . ILE A 1 202 ? 14.769 -4.752 -12.678 1.00 93.06 202 ILE A CA 1
ATOM 1528 C C . ILE A 1 202 ? 15.051 -5.846 -13.718 1.00 93.06 202 ILE A C 1
ATOM 1530 O O . ILE A 1 202 ? 14.448 -5.845 -14.789 1.00 93.06 202 ILE A O 1
ATOM 1534 N N . ARG A 1 203 ? 15.920 -6.821 -13.407 1.00 94.06 203 ARG A N 1
ATOM 1535 C CA . ARG A 1 203 ? 16.108 -8.003 -14.262 1.00 94.06 203 ARG A CA 1
ATOM 1536 C C . ARG A 1 203 ? 14.844 -8.850 -14.320 1.00 94.06 203 ARG A C 1
ATOM 1538 O O . ARG A 1 203 ? 14.485 -9.245 -15.421 1.00 94.06 203 ARG A O 1
ATOM 1545 N N . ILE A 1 204 ? 14.151 -9.072 -13.196 1.00 93.25 204 ILE A N 1
ATOM 1546 C CA . ILE A 1 204 ? 12.850 -9.767 -13.184 1.00 93.25 204 ILE A CA 1
ATOM 1547 C C . ILE A 1 204 ? 11.837 -9.023 -14.054 1.00 93.25 204 ILE A C 1
ATOM 1549 O O . ILE A 1 204 ? 11.172 -9.650 -14.878 1.00 93.25 204 ILE A O 1
ATOM 1553 N N . VAL A 1 205 ? 11.752 -7.695 -13.920 1.00 91.38 205 VAL A N 1
ATOM 1554 C CA . VAL A 1 205 ? 10.864 -6.870 -14.756 1.00 91.38 205 VAL A CA 1
ATOM 1555 C C . VAL A 1 205 ? 11.195 -7.080 -16.233 1.00 91.38 205 VAL A C 1
ATOM 1557 O O . VAL A 1 205 ? 10.320 -7.464 -17.004 1.00 91.38 205 VAL A O 1
ATOM 1560 N N . GLY A 1 206 ? 12.464 -6.900 -16.618 1.00 90.81 206 GLY A N 1
ATOM 1561 C CA . GLY A 1 206 ? 12.930 -7.048 -17.997 1.00 90.81 206 GLY A CA 1
ATOM 1562 C C . GLY A 1 206 ? 12.675 -8.437 -18.569 1.00 90.81 206 GLY A C 1
ATOM 1563 O O . GLY A 1 206 ? 12.212 -8.580 -19.699 1.00 90.81 206 GLY A O 1
ATOM 1564 N N . GLU A 1 207 ? 12.895 -9.473 -17.762 1.00 90.44 207 GLU A N 1
ATOM 1565 C CA . GLU A 1 207 ? 12.543 -10.844 -18.099 1.00 90.44 207 GLU A CA 1
ATOM 1566 C C . GLU A 1 207 ? 11.044 -10.928 -18.432 1.00 90.44 207 GLU A C 1
ATOM 1568 O O . GLU A 1 207 ? 10.688 -11.424 -19.500 1.00 90.44 207 GLU A O 1
ATOM 1573 N N . LEU A 1 208 ? 10.157 -10.470 -17.543 1.00 86.81 208 LEU A N 1
ATOM 1574 C CA . LEU A 1 208 ? 8.701 -10.625 -17.659 1.00 86.81 208 LEU A CA 1
ATOM 1575 C C . LEU A 1 208 ? 8.076 -9.795 -18.788 1.00 86.81 208 LEU A C 1
ATOM 1577 O O . LEU A 1 208 ? 7.159 -10.279 -19.443 1.00 86.81 208 LEU A O 1
ATOM 1581 N N . VAL A 1 209 ? 8.602 -8.602 -19.073 1.00 84.06 209 VAL A N 1
ATOM 1582 C CA . VAL A 1 209 ? 8.116 -7.752 -20.179 1.00 84.06 209 VAL A CA 1
ATOM 1583 C C . VAL A 1 209 ? 8.790 -8.059 -21.522 1.00 84.06 209 VAL A C 1
ATOM 1585 O O . VAL A 1 209 ? 8.516 -7.395 -22.517 1.00 84.06 209 VAL A O 1
ATOM 1588 N N . GLY A 1 210 ? 9.687 -9.053 -21.558 1.00 85.38 210 GLY A N 1
ATOM 1589 C CA . GLY A 1 210 ? 10.400 -9.479 -22.766 1.00 85.38 210 GLY A CA 1
ATOM 1590 C C . GLY A 1 210 ? 11.482 -8.502 -23.237 1.00 85.38 210 GLY A C 1
ATOM 1591 O O . GLY A 1 210 ? 11.887 -8.541 -24.394 1.00 85.38 210 GLY A O 1
ATOM 1592 N N . ARG A 1 211 ? 11.992 -7.654 -22.338 1.00 88.44 211 ARG A N 1
ATOM 1593 C CA . ARG A 1 211 ? 13.111 -6.725 -22.567 1.00 88.44 211 ARG A CA 1
ATOM 1594 C C . ARG A 1 211 ? 14.254 -7.043 -21.603 1.00 88.44 211 ARG A C 1
ATOM 1596 O O . ARG A 1 211 ? 14.357 -6.411 -20.553 1.00 88.44 211 ARG A O 1
ATOM 1603 N N . PRO A 1 212 ? 15.098 -8.046 -21.896 1.00 89.19 212 PRO A N 1
ATOM 1604 C CA . PRO A 1 212 ? 16.160 -8.443 -20.983 1.00 89.19 212 PRO A CA 1
ATOM 1605 C C . PRO A 1 212 ? 17.108 -7.281 -20.676 1.00 89.19 212 PRO A C 1
ATOM 1607 O O . PRO A 1 212 ? 17.606 -6.612 -21.580 1.00 89.19 212 PRO A O 1
ATOM 1610 N N . VAL A 1 213 ? 17.397 -7.075 -19.393 1.00 93.12 213 VAL A N 1
ATOM 1611 C CA . VAL A 1 213 ? 18.414 -6.112 -18.958 1.00 93.12 213 VAL A CA 1
ATOM 1612 C C . VAL A 1 213 ? 19.791 -6.664 -19.325 1.00 93.12 213 VAL A C 1
ATOM 1614 O O . VAL A 1 213 ? 20.243 -7.657 -18.755 1.00 93.12 213 VAL A O 1
ATOM 1617 N N . THR A 1 214 ? 20.456 -6.024 -20.284 1.00 93.56 214 THR A N 1
ATOM 1618 C CA . THR A 1 214 ? 21.765 -6.436 -20.813 1.00 93.56 214 THR A CA 1
ATOM 1619 C C . THR A 1 214 ? 22.916 -5.879 -19.987 1.00 93.56 214 THR A C 1
ATOM 1621 O O . THR A 1 214 ? 23.977 -6.500 -19.900 1.00 93.56 214 THR A O 1
ATOM 1624 N N . LYS A 1 215 ? 22.715 -4.718 -19.351 1.00 94.19 215 LYS A N 1
ATOM 1625 C CA . LYS A 1 215 ? 23.735 -4.052 -18.544 1.00 94.19 215 LYS A CA 1
ATOM 1626 C C . LYS A 1 215 ? 23.114 -3.258 -17.397 1.00 94.19 215 LYS A C 1
ATOM 1628 O O . LYS A 1 215 ? 22.070 -2.632 -17.547 1.00 94.19 215 LYS A O 1
ATOM 1633 N N . VAL A 1 216 ? 23.796 -3.276 -16.256 1.00 94.25 216 VAL A N 1
ATOM 1634 C CA . VAL A 1 216 ? 23.480 -2.474 -15.069 1.00 94.25 216 VAL A CA 1
ATOM 1635 C C . VAL A 1 216 ? 24.682 -1.572 -14.805 1.00 94.25 216 VAL A C 1
ATOM 1637 O O . VAL A 1 216 ? 25.803 -2.060 -14.669 1.00 94.25 216 VAL A O 1
ATOM 1640 N N . GLU A 1 217 ? 24.451 -0.267 -14.771 1.00 93.62 217 GLU A N 1
ATOM 1641 C CA . GLU A 1 217 ? 25.449 0.766 -14.512 1.00 93.62 217 GLU A CA 1
ATOM 1642 C C . GLU A 1 217 ? 25.070 1.499 -13.219 1.00 93.62 217 GLU A C 1
ATOM 1644 O O . GLU A 1 217 ? 24.152 2.319 -13.191 1.00 93.62 217 GLU A O 1
ATOM 1649 N N . GLU A 1 218 ? 25.773 1.171 -12.135 1.00 92.38 218 GLU A N 1
ATOM 1650 C CA . GLU A 1 218 ? 25.646 1.870 -10.855 1.00 92.38 218 GLU A CA 1
ATOM 1651 C C . GLU A 1 218 ? 26.198 3.293 -11.007 1.00 92.38 218 GLU A C 1
ATOM 1653 O O . GLU A 1 218 ? 27.384 3.486 -11.292 1.00 92.38 218 GLU A O 1
ATOM 1658 N N . VAL A 1 219 ? 25.332 4.288 -10.833 1.00 91.81 219 VAL A N 1
ATOM 1659 C CA . VAL A 1 219 ? 25.708 5.702 -10.882 1.00 91.81 219 VAL A CA 1
ATOM 1660 C C . VAL A 1 219 ? 25.979 6.182 -9.457 1.00 91.81 219 VAL A C 1
ATOM 1662 O O . VAL A 1 219 ? 25.128 5.973 -8.591 1.00 91.81 219 VAL A O 1
ATOM 1665 N N . PRO A 1 220 ? 27.124 6.838 -9.179 1.00 89.88 220 PRO A N 1
ATOM 1666 C CA . PRO A 1 220 ? 27.383 7.402 -7.859 1.00 89.88 220 PRO A CA 1
ATOM 1667 C C . PRO A 1 220 ? 26.227 8.310 -7.407 1.00 89.88 220 PRO A C 1
ATOM 1669 O O . PRO A 1 220 ? 25.776 9.130 -8.214 1.00 89.88 220 PRO A O 1
ATOM 1672 N N . PRO A 1 221 ? 25.740 8.211 -6.153 1.00 85.25 221 PRO A N 1
ATOM 1673 C CA . PRO A 1 221 ? 24.594 8.995 -5.683 1.00 85.25 221 PRO A CA 1
ATOM 1674 C C . PRO A 1 221 ? 24.727 10.504 -5.932 1.00 85.25 221 PRO A C 1
ATOM 1676 O O . PRO A 1 221 ? 23.754 11.170 -6.271 1.00 85.25 221 PRO A O 1
ATOM 1679 N N . GLU A 1 222 ? 25.945 11.039 -5.849 1.00 83.19 222 GLU A N 1
ATOM 1680 C CA . GLU A 1 222 ? 26.259 12.448 -6.098 1.00 83.19 222 GLU A CA 1
ATOM 1681 C C . GLU A 1 222 ? 26.015 12.854 -7.560 1.00 83.19 222 GLU A C 1
ATOM 1683 O O . GLU A 1 222 ? 25.616 13.984 -7.836 1.00 83.19 222 GLU A O 1
ATOM 1688 N N . GLN A 1 223 ? 26.222 11.929 -8.501 1.00 86.69 223 GLN A N 1
ATOM 1689 C CA . GLN A 1 223 ? 25.958 12.135 -9.928 1.00 86.69 223 GLN A CA 1
ATOM 1690 C C . GLN A 1 223 ? 24.475 11.947 -10.271 1.00 86.69 223 GLN A C 1
ATOM 1692 O O . GLN A 1 223 ? 24.008 12.462 -11.282 1.00 86.69 223 GLN A O 1
ATOM 1697 N N . ALA A 1 224 ? 23.715 11.260 -9.414 1.00 83.06 224 ALA A N 1
ATOM 1698 C CA . ALA A 1 224 ? 22.280 11.054 -9.579 1.00 83.06 224 ALA A CA 1
ATOM 1699 C C . ALA A 1 224 ? 21.423 12.223 -9.056 1.00 83.06 224 ALA A C 1
ATOM 1701 O O . ALA A 1 224 ? 20.198 12.170 -9.152 1.00 83.06 224 ALA A O 1
ATOM 1702 N N . ARG A 1 225 ? 22.035 13.294 -8.528 1.00 86.19 225 ARG A N 1
ATOM 1703 C CA . ARG A 1 225 ? 21.345 14.449 -7.923 1.00 86.19 225 ARG A CA 1
ATOM 1704 C C . ARG A 1 225 ? 20.232 15.033 -8.802 1.00 86.19 225 ARG A C 1
ATOM 1706 O O . ARG A 1 225 ? 19.170 15.387 -8.296 1.00 86.19 225 ARG A O 1
ATOM 1713 N N . GLU A 1 226 ? 20.452 15.113 -10.113 1.00 84.25 226 GLU A N 1
ATOM 1714 C CA . GLU A 1 226 ? 19.464 15.643 -11.065 1.00 84.25 226 GLU A CA 1
ATOM 1715 C C . GLU A 1 226 ? 18.181 14.804 -11.135 1.00 84.25 226 GLU A C 1
ATOM 1717 O O . GLU A 1 226 ? 17.102 15.352 -11.353 1.00 84.25 226 GLU A O 1
ATOM 1722 N N . TRP A 1 227 ? 18.266 13.495 -10.890 1.00 83.94 227 TRP A N 1
ATOM 1723 C CA . TRP A 1 227 ? 17.101 12.607 -10.872 1.00 83.94 227 TRP A CA 1
ATOM 1724 C C . TRP A 1 227 ? 16.235 12.829 -9.631 1.00 83.94 227 TRP A C 1
ATOM 1726 O O . TRP A 1 227 ? 15.011 12.763 -9.706 1.00 83.94 227 TRP A O 1
ATOM 1736 N N . PHE A 1 228 ? 16.854 13.166 -8.498 1.00 81.25 228 PHE A N 1
ATOM 1737 C CA . PHE A 1 228 ? 16.144 13.468 -7.252 1.00 81.25 228 PHE A CA 1
ATOM 1738 C C . PHE A 1 228 ? 15.380 14.788 -7.316 1.00 81.25 228 PHE A C 1
ATOM 1740 O O . PHE A 1 228 ? 14.293 14.890 -6.754 1.00 81.25 228 PHE A O 1
ATOM 1747 N N . LEU A 1 229 ? 15.883 15.778 -8.061 1.00 84.00 229 LEU A N 1
ATOM 1748 C CA . LEU A 1 229 ? 15.214 17.075 -8.236 1.00 84.00 229 LEU A CA 1
ATOM 1749 C C . LEU A 1 229 ? 13.820 16.972 -8.878 1.00 84.00 229 LEU A C 1
ATOM 1751 O O . LEU A 1 229 ? 13.045 17.922 -8.807 1.00 84.00 229 LEU A O 1
ATOM 1755 N N . GLN A 1 230 ? 13.486 15.837 -9.498 1.00 80.31 230 GLN A N 1
ATOM 1756 C CA . GLN A 1 230 ? 12.166 15.605 -10.085 1.00 80.31 230 GLN A CA 1
ATOM 1757 C C . GLN A 1 230 ? 11.064 15.394 -9.035 1.00 80.31 230 GLN A C 1
ATOM 1759 O O . GLN A 1 230 ? 9.888 15.572 -9.347 1.00 80.31 230 GLN A O 1
ATOM 1764 N N . TRP A 1 231 ? 11.420 15.009 -7.807 1.00 73.25 231 TRP A N 1
ATOM 1765 C CA . TRP A 1 231 ? 10.456 14.649 -6.758 1.00 73.25 231 TRP A CA 1
ATOM 1766 C C . TRP A 1 231 ? 10.863 15.095 -5.345 1.00 73.25 231 TRP A C 1
ATOM 1768 O O . TRP A 1 231 ? 10.044 15.024 -4.430 1.00 73.25 231 TRP A O 1
ATOM 1778 N N . VAL A 1 232 ? 12.083 15.610 -5.170 1.00 76.56 232 VAL A N 1
ATOM 1779 C CA . VAL A 1 232 ? 12.590 16.204 -3.928 1.00 76.56 232 VAL A CA 1
ATOM 1780 C C . VAL A 1 232 ? 12.859 17.697 -4.146 1.00 76.56 232 VAL A C 1
ATOM 1782 O O . VAL A 1 232 ? 13.521 18.061 -5.123 1.00 76.56 232 VAL A O 1
ATOM 1785 N N . PRO A 1 233 ? 12.396 18.585 -3.248 1.00 80.69 233 PRO A N 1
ATOM 1786 C CA . PRO A 1 233 ? 12.751 19.997 -3.300 1.00 80.69 233 PRO A CA 1
ATOM 1787 C C . PRO A 1 233 ? 14.276 20.219 -3.279 1.00 80.69 233 PRO A C 1
ATOM 1789 O O . PRO A 1 233 ? 14.973 19.536 -2.528 1.00 80.69 233 PRO A O 1
ATOM 1792 N N . PRO A 1 234 ? 14.823 21.192 -4.036 1.00 86.06 234 PRO A N 1
ATOM 1793 C CA . PRO A 1 234 ? 16.271 21.362 -4.185 1.00 86.06 234 PRO A CA 1
ATOM 1794 C C . PRO A 1 234 ? 17.055 21.491 -2.876 1.00 86.06 234 PRO A C 1
ATOM 1796 O O . PRO A 1 234 ? 18.203 21.053 -2.822 1.00 86.06 234 PRO A O 1
ATOM 1799 N N . GLN A 1 235 ? 16.451 22.089 -1.846 1.00 83.56 235 GLN A N 1
ATOM 1800 C CA . GLN A 1 235 ? 17.075 22.271 -0.536 1.00 83.56 235 GLN A CA 1
ATOM 1801 C C . GLN A 1 235 ? 17.193 20.976 0.286 1.00 83.56 235 GLN A C 1
ATOM 1803 O O . GLN A 1 235 ? 18.007 20.928 1.202 1.00 83.56 235 GLN A O 1
ATOM 1808 N N . ASP A 1 236 ? 16.420 19.939 -0.053 1.00 81.75 236 ASP A N 1
ATOM 1809 C CA . ASP A 1 236 ? 16.333 18.687 0.709 1.00 81.75 236 ASP A CA 1
ATOM 1810 C C . ASP A 1 236 ? 17.078 17.522 0.024 1.00 81.75 236 ASP A C 1
ATOM 1812 O O . ASP A 1 236 ? 17.300 16.482 0.643 1.00 81.75 236 ASP A O 1
ATOM 1816 N N . VAL A 1 237 ? 17.502 17.683 -1.240 1.00 87.44 237 VAL A N 1
ATOM 1817 C CA . VAL A 1 237 ? 18.118 16.607 -2.046 1.00 87.44 237 VAL A CA 1
ATOM 1818 C C . VAL A 1 237 ? 19.347 16.000 -1.378 1.00 87.44 237 VAL A C 1
ATOM 1820 O O . VAL A 1 237 ? 19.458 14.779 -1.307 1.00 87.44 237 VAL A O 1
ATOM 1823 N N . ASP A 1 238 ? 20.265 16.832 -0.886 1.00 86.62 238 ASP A N 1
ATOM 1824 C CA . ASP A 1 238 ? 21.528 16.339 -0.331 1.00 86.62 238 ASP A CA 1
ATOM 1825 C C . ASP A 1 238 ? 21.287 15.558 0.974 1.00 86.62 238 ASP A C 1
ATOM 1827 O O . ASP A 1 238 ? 21.919 14.528 1.206 1.00 86.62 238 ASP A O 1
ATOM 1831 N N . ALA A 1 239 ? 20.311 15.989 1.783 1.00 83.31 239 ALA A N 1
ATOM 1832 C CA . ALA A 1 239 ? 19.892 15.269 2.983 1.00 83.31 239 ALA A CA 1
ATOM 1833 C C . ALA A 1 239 ? 19.236 13.923 2.635 1.00 83.31 239 ALA A C 1
ATOM 1835 O O . ALA A 1 239 ? 19.592 12.905 3.221 1.00 83.31 239 ALA A O 1
ATOM 1836 N N . VAL A 1 240 ? 18.340 13.891 1.639 1.00 83.19 240 VAL A N 1
ATOM 1837 C CA . VAL A 1 240 ? 17.703 12.647 1.168 1.00 83.19 240 VAL A CA 1
ATOM 1838 C C . VAL A 1 240 ? 18.739 11.667 0.617 1.00 83.19 240 VAL A C 1
ATOM 1840 O O . VAL A 1 240 ? 18.671 10.478 0.923 1.00 83.19 240 VAL A O 1
ATOM 1843 N N . LEU A 1 241 ? 19.710 12.143 -0.169 1.00 87.25 241 LEU A N 1
ATOM 1844 C CA . LEU A 1 241 ? 20.789 11.306 -0.694 1.00 87.25 241 LEU A CA 1
ATOM 1845 C C . LEU A 1 241 ? 21.619 10.686 0.432 1.00 87.25 241 LEU A C 1
ATOM 1847 O O . LEU A 1 241 ? 21.917 9.494 0.368 1.00 87.25 241 LEU A O 1
ATOM 1851 N N . GLU A 1 242 ? 21.975 11.462 1.456 1.00 87.06 242 GLU A N 1
ATOM 1852 C CA . GLU A 1 242 ? 22.745 10.946 2.588 1.00 87.06 242 GLU A CA 1
ATOM 1853 C C . GLU A 1 242 ? 21.938 9.930 3.404 1.00 87.06 242 GLU A C 1
ATOM 1855 O O . GLU A 1 242 ? 22.423 8.829 3.658 1.00 87.06 242 GLU A O 1
ATOM 1860 N N . THR A 1 243 ? 20.663 10.217 3.691 1.00 82.56 243 THR A N 1
ATOM 1861 C CA . THR A 1 243 ? 19.756 9.246 4.319 1.00 82.56 243 THR A CA 1
ATOM 1862 C C . THR A 1 243 ? 19.664 7.961 3.495 1.00 82.56 243 THR A C 1
ATOM 1864 O O . THR A 1 243 ? 19.785 6.867 4.039 1.00 82.56 243 THR A O 1
ATOM 1867 N N . MET A 1 244 ? 19.530 8.044 2.168 1.00 84.06 244 MET A N 1
ATOM 1868 C CA . MET A 1 244 ? 19.503 6.844 1.328 1.00 84.06 244 MET A CA 1
ATOM 1869 C C . MET A 1 244 ? 20.810 6.049 1.381 1.00 84.06 244 MET A C 1
ATOM 1871 O O . MET A 1 244 ? 20.742 4.822 1.396 1.00 84.06 244 MET A O 1
ATOM 1875 N N . LYS A 1 245 ? 21.981 6.696 1.468 1.00 86.94 245 LYS A N 1
ATOM 1876 C CA . LYS A 1 245 ? 23.261 5.991 1.677 1.00 86.94 245 LYS A CA 1
ATOM 1877 C C . LYS A 1 245 ? 23.297 5.264 3.018 1.00 86.94 245 LYS A C 1
ATOM 1879 O O . LYS A 1 245 ? 23.747 4.120 3.073 1.00 86.94 245 LYS A O 1
ATOM 1884 N N . GLU A 1 246 ? 22.813 5.891 4.085 1.00 83.38 246 GLU A N 1
ATOM 1885 C CA . GLU A 1 246 ? 22.777 5.281 5.417 1.00 83.38 246 GLU A CA 1
ATOM 1886 C C . GLU A 1 246 ? 21.862 4.053 5.464 1.00 83.38 246 GLU A C 1
ATOM 1888 O O . GLU A 1 246 ? 22.259 3.009 5.991 1.00 83.38 246 GLU A O 1
ATOM 1893 N N . ILE A 1 247 ? 20.667 4.144 4.869 1.00 79.94 247 ILE A N 1
ATOM 1894 C CA . ILE A 1 247 ? 19.751 3.000 4.780 1.00 79.94 247 ILE A CA 1
ATOM 1895 C C . ILE A 1 247 ? 20.329 1.941 3.818 1.00 79.94 247 ILE A C 1
ATOM 1897 O O . ILE A 1 247 ? 20.225 0.743 4.082 1.00 79.94 247 ILE A O 1
ATOM 1901 N N . ALA A 1 248 ? 21.025 2.347 2.747 1.00 83.56 248 ALA A N 1
ATOM 1902 C CA . ALA A 1 248 ? 21.724 1.429 1.843 1.00 83.56 248 ALA A CA 1
ATOM 1903 C C . ALA A 1 248 ? 22.819 0.609 2.525 1.00 83.56 248 ALA A C 1
ATOM 1905 O O . ALA A 1 248 ? 22.971 -0.582 2.247 1.00 83.56 248 ALA A O 1
ATOM 1906 N N . ALA A 1 249 ? 23.531 1.214 3.473 1.00 83.25 249 ALA A N 1
ATOM 1907 C CA . ALA A 1 249 ? 24.540 0.537 4.276 1.00 83.25 249 ALA A CA 1
ATOM 1908 C C . ALA A 1 249 ? 23.951 -0.444 5.312 1.00 83.25 249 ALA A C 1
ATOM 1910 O O . ALA A 1 249 ? 24.703 -1.199 5.932 1.00 83.25 249 ALA A O 1
ATOM 1911 N N . ARG A 1 250 ? 22.628 -0.438 5.529 1.00 81.38 250 ARG A N 1
ATOM 1912 C CA . ARG A 1 250 ? 21.931 -1.244 6.544 1.00 81.38 250 ARG A CA 1
ATOM 1913 C C . ARG A 1 250 ? 20.690 -1.911 5.935 1.00 81.38 250 ARG A C 1
ATOM 1915 O O . ARG A 1 250 ? 19.576 -1.439 6.161 1.00 81.38 250 ARG A O 1
ATOM 1922 N N . PRO A 1 251 ? 20.859 -2.995 5.156 1.00 77.69 251 PRO A N 1
ATOM 1923 C CA . PRO A 1 251 ? 19.734 -3.660 4.510 1.00 77.69 251 PRO A CA 1
ATOM 1924 C C . PRO A 1 251 ? 18.706 -4.137 5.541 1.00 77.69 251 PRO A C 1
ATOM 1926 O O . PRO A 1 251 ? 19.057 -4.654 6.603 1.00 77.69 251 PRO A O 1
ATOM 1929 N N . GLU A 1 252 ? 17.428 -3.969 5.203 1.00 78.38 252 GLU A N 1
ATOM 1930 C CA . GLU A 1 252 ? 16.312 -4.460 6.012 1.00 78.38 252 GLU A CA 1
ATOM 1931 C C . GLU A 1 252 ? 16.425 -5.987 6.164 1.00 78.38 252 GLU A C 1
ATOM 1933 O O . GLU A 1 252 ? 16.610 -6.682 5.157 1.00 78.38 252 GLU A O 1
ATOM 1938 N N . PRO A 1 253 ? 16.312 -6.545 7.384 1.00 85.00 253 PRO A N 1
ATOM 1939 C CA . PRO A 1 253 ? 16.311 -7.991 7.542 1.00 85.00 253 PRO A CA 1
ATOM 1940 C C . PRO A 1 253 ? 15.036 -8.597 6.948 1.00 85.00 253 PRO A C 1
ATOM 1942 O O . PRO A 1 253 ? 13.958 -8.012 7.019 1.00 85.00 253 PRO A O 1
ATOM 1945 N N . VAL A 1 254 ? 15.150 -9.809 6.410 1.00 90.56 254 VAL A N 1
ATOM 1946 C CA . VAL A 1 254 ? 13.986 -10.624 6.045 1.00 90.56 254 VAL A CA 1
ATOM 1947 C C . VAL A 1 254 ? 13.415 -11.232 7.320 1.00 90.56 254 VAL A C 1
ATOM 1949 O O . VAL A 1 254 ? 14.129 -11.930 8.042 1.00 90.56 254 VAL A O 1
ATOM 1952 N N . VAL A 1 255 ? 12.138 -10.976 7.602 1.00 91.62 255 VAL A N 1
ATOM 1953 C CA . VAL A 1 255 ? 11.467 -11.465 8.814 1.00 91.62 255 VAL A CA 1
ATOM 1954 C C . VAL A 1 255 ? 10.176 -12.222 8.479 1.00 91.62 255 VAL A C 1
ATOM 1956 O O . VAL A 1 255 ? 9.479 -11.866 7.529 1.00 91.62 255 VAL A O 1
ATOM 1959 N N . PRO A 1 256 ? 9.818 -13.271 9.246 1.00 92.50 256 PRO A N 1
ATOM 1960 C CA . PRO A 1 256 ? 8.701 -14.166 8.923 1.00 92.50 256 PRO A CA 1
ATOM 1961 C C . PRO A 1 256 ? 7.320 -13.612 9.313 1.00 92.50 256 PRO A C 1
ATOM 1963 O O . PRO A 1 256 ? 6.330 -14.334 9.244 1.00 92.50 256 PRO A O 1
ATOM 1966 N N . THR A 1 257 ? 7.222 -12.347 9.728 1.00 94.62 257 THR A N 1
ATOM 1967 C CA . THR A 1 257 ? 6.036 -11.783 10.392 1.00 94.62 257 THR A CA 1
ATOM 1968 C C . THR A 1 257 ? 4.763 -11.871 9.548 1.00 94.62 257 THR A C 1
ATOM 1970 O O . THR A 1 257 ? 3.687 -12.124 10.084 1.00 94.62 257 THR A O 1
ATOM 1973 N N . ILE A 1 258 ? 4.866 -11.747 8.219 1.00 95.31 258 ILE A N 1
ATOM 1974 C CA . ILE A 1 258 ? 3.721 -11.966 7.318 1.00 95.31 258 ILE A CA 1
ATOM 1975 C C . ILE A 1 258 ? 3.209 -13.402 7.409 1.00 95.31 258 ILE A C 1
ATOM 1977 O O . ILE A 1 258 ? 2.006 -13.618 7.549 1.00 95.31 258 ILE A O 1
ATOM 1981 N N . ARG A 1 259 ? 4.118 -14.378 7.383 1.00 95.12 259 ARG A N 1
ATOM 1982 C CA . ARG A 1 259 ? 3.788 -15.799 7.483 1.00 95.12 259 ARG A CA 1
ATOM 1983 C C . ARG A 1 259 ? 3.182 -16.157 8.828 1.00 95.12 259 ARG A C 1
ATOM 1985 O O . ARG A 1 259 ? 2.237 -16.938 8.870 1.00 95.12 259 ARG A O 1
ATOM 1992 N N . GLU A 1 260 ? 3.703 -15.579 9.902 1.00 95.81 260 GLU A N 1
ATOM 1993 C CA . GLU A 1 260 ? 3.209 -15.800 11.262 1.00 95.81 260 GLU A CA 1
ATOM 1994 C C . GLU A 1 260 ? 1.788 -15.259 11.454 1.00 95.81 260 GLU A C 1
ATOM 1996 O O . GLU A 1 260 ? 0.958 -15.944 12.044 1.00 95.81 260 GLU A O 1
ATOM 2001 N N . ILE A 1 261 ? 1.486 -14.069 10.918 1.00 96.75 261 ILE A N 1
ATOM 2002 C CA . ILE A 1 261 ? 0.164 -13.441 11.063 1.00 96.75 261 ILE A CA 1
ATOM 2003 C C . ILE A 1 261 ? -0.858 -14.043 10.088 1.00 96.75 261 ILE A C 1
ATOM 2005 O O . ILE A 1 261 ? -1.986 -14.336 10.474 1.00 96.75 261 ILE A O 1
ATOM 2009 N N . LEU A 1 262 ? -0.492 -14.218 8.814 1.00 96.31 262 LEU A N 1
ATOM 2010 C CA . LEU A 1 262 ? -1.436 -14.615 7.760 1.00 96.31 262 LEU A CA 1
ATOM 2011 C C . LEU A 1 262 ? -1.499 -16.129 7.519 1.00 96.31 262 LEU A C 1
ATOM 2013 O O . LEU A 1 262 ? -2.356 -16.584 6.761 1.00 96.31 262 LEU A O 1
ATOM 2017 N N . GLY A 1 263 ? -0.583 -16.913 8.095 1.00 96.69 263 GLY A N 1
ATOM 2018 C CA . GLY A 1 263 ? -0.511 -18.365 7.893 1.00 96.69 263 GLY A CA 1
ATOM 2019 C C . GLY A 1 263 ? -0.093 -18.793 6.480 1.00 96.69 263 GLY A C 1
ATOM 2020 O O . GLY A 1 263 ? -0.244 -19.959 6.120 1.00 96.69 263 GLY A O 1
ATOM 2021 N N . ARG A 1 264 ? 0.421 -17.867 5.662 1.00 96.12 264 ARG A N 1
ATOM 2022 C CA . ARG A 1 264 ? 0.885 -18.094 4.283 1.00 96.12 264 ARG A CA 1
ATOM 2023 C C . ARG A 1 264 ? 2.128 -17.246 3.991 1.00 96.12 264 ARG A C 1
ATOM 2025 O O . ARG A 1 264 ? 2.268 -16.196 4.615 1.00 96.12 264 ARG A O 1
ATOM 2032 N N . PRO A 1 265 ? 3.010 -17.647 3.059 1.00 94.94 265 PRO A N 1
ATOM 2033 C CA . PRO A 1 265 ? 4.165 -16.826 2.703 1.00 94.94 265 PRO A CA 1
ATOM 2034 C C . PRO A 1 265 ? 3.754 -15.445 2.168 1.00 94.94 265 PRO A C 1
ATOM 2036 O O . PRO A 1 265 ? 2.637 -15.263 1.658 1.00 94.94 265 PRO A O 1
ATOM 2039 N N . ALA A 1 266 ? 4.668 -14.479 2.289 1.00 95.06 266 ALA A N 1
ATOM 2040 C CA . ALA A 1 266 ? 4.540 -13.197 1.601 1.00 95.06 266 ALA A CA 1
ATOM 2041 C C . ALA A 1 266 ? 4.570 -13.398 0.078 1.00 95.06 266 ALA A C 1
ATOM 2043 O O . ALA A 1 266 ? 5.214 -14.313 -0.435 1.00 95.06 266 ALA A O 1
ATOM 2044 N N . THR A 1 267 ? 3.868 -12.530 -0.641 1.00 95.31 267 THR A N 1
ATOM 2045 C CA . THR A 1 267 ? 3.826 -12.530 -2.102 1.00 95.31 267 THR A CA 1
ATOM 2046 C C . THR A 1 267 ? 5.208 -12.182 -2.644 1.00 95.31 267 THR A C 1
ATOM 2048 O O . THR A 1 267 ? 5.819 -11.205 -2.203 1.00 95.31 267 THR A O 1
ATOM 2051 N N . SER A 1 268 ? 5.698 -12.977 -3.596 1.00 95.00 268 SER A N 1
ATOM 2052 C CA . SER A 1 268 ? 7.010 -12.752 -4.216 1.00 95.00 268 SER A CA 1
ATOM 2053 C C . SER A 1 268 ? 7.029 -11.480 -5.065 1.00 95.00 268 SER A C 1
ATOM 2055 O O . SER A 1 268 ? 5.992 -11.037 -5.573 1.00 95.00 268 SER A O 1
ATOM 2057 N N . TYR A 1 269 ? 8.217 -10.914 -5.287 1.00 94.88 269 TYR A N 1
ATOM 2058 C CA . TYR A 1 269 ? 8.369 -9.766 -6.185 1.00 94.88 269 TYR A CA 1
ATOM 2059 C C . TYR A 1 269 ? 7.944 -10.113 -7.617 1.00 94.88 269 TYR A C 1
ATOM 2061 O O . TYR A 1 269 ? 7.292 -9.320 -8.294 1.00 94.88 269 TYR A O 1
ATOM 2069 N N . ARG A 1 270 ? 8.257 -11.335 -8.069 1.00 93.00 270 ARG A N 1
ATOM 2070 C CA . ARG A 1 270 ? 7.837 -11.833 -9.384 1.00 93.00 270 ARG A CA 1
ATOM 2071 C C . ARG A 1 270 ? 6.315 -11.834 -9.524 1.00 93.00 270 ARG A C 1
ATOM 2073 O O . ARG A 1 270 ? 5.800 -11.326 -10.515 1.00 93.00 270 ARG A O 1
ATOM 2080 N N . GLU A 1 271 ? 5.600 -12.369 -8.536 1.00 90.62 271 GLU A N 1
ATOM 2081 C CA . GLU A 1 271 ? 4.132 -12.382 -8.534 1.00 90.62 271 GLU A CA 1
ATOM 2082 C C . GLU A 1 271 ? 3.554 -10.962 -8.492 1.00 90.62 271 GLU A C 1
ATOM 2084 O O . GLU A 1 271 ? 2.607 -10.666 -9.219 1.00 90.62 271 GLU A O 1
ATOM 2089 N N . TRP A 1 272 ? 4.176 -10.050 -7.739 1.00 92.19 272 TRP A N 1
ATOM 2090 C CA . TRP A 1 272 ? 3.783 -8.643 -7.743 1.00 92.19 272 TRP A CA 1
ATOM 2091 C C . TRP A 1 272 ? 3.908 -7.991 -9.130 1.00 92.19 272 TRP A C 1
ATOM 2093 O O . TRP A 1 272 ? 2.977 -7.302 -9.552 1.00 92.19 272 TRP A O 1
ATOM 2103 N N . ILE A 1 273 ? 5.003 -8.229 -9.867 1.00 90.25 273 ILE A N 1
ATOM 2104 C CA . ILE A 1 273 ? 5.151 -7.723 -11.244 1.00 90.25 273 ILE A CA 1
ATOM 2105 C C . ILE A 1 273 ? 4.067 -8.287 -12.157 1.00 90.25 273 ILE A C 1
ATOM 2107 O O . ILE A 1 273 ? 3.490 -7.539 -12.942 1.00 90.25 273 ILE A O 1
ATOM 2111 N N . LEU A 1 274 ? 3.749 -9.578 -12.040 1.00 84.06 274 LEU A N 1
ATOM 2112 C CA . LEU A 1 274 ? 2.679 -10.197 -12.826 1.00 84.06 274 LEU A CA 1
ATOM 2113 C C . LEU A 1 274 ? 1.316 -9.541 -12.551 1.00 84.06 274 LEU A C 1
ATOM 2115 O O . LEU A 1 274 ? 0.578 -9.251 -13.493 1.00 84.06 274 LEU A O 1
ATOM 2119 N N . ASP A 1 275 ? 1.013 -9.232 -11.289 1.00 83.00 275 ASP A N 1
ATOM 2120 C CA . ASP A 1 275 ? -0.213 -8.524 -10.895 1.00 83.00 275 ASP A CA 1
ATOM 2121 C C . ASP A 1 275 ? -0.270 -7.073 -11.424 1.00 83.00 275 ASP A C 1
ATOM 2123 O O . ASP A 1 275 ? -1.357 -6.504 -11.549 1.00 83.00 275 ASP A O 1
ATOM 2127 N N . HIS A 1 276 ? 0.880 -6.471 -11.754 1.00 83.12 276 HIS A N 1
ATOM 2128 C CA . HIS A 1 276 ? 1.012 -5.065 -12.167 1.00 83.12 276 HIS A CA 1
ATOM 2129 C C . HIS A 1 276 ? 1.594 -4.891 -13.576 1.00 83.12 276 HIS A C 1
ATOM 2131 O O . HIS A 1 276 ? 1.993 -3.785 -13.944 1.00 83.12 276 HIS A O 1
ATOM 2137 N N . LEU A 1 277 ? 1.598 -5.950 -14.390 1.00 80.12 277 LEU A N 1
ATOM 2138 C CA . LEU A 1 277 ? 2.261 -5.987 -15.693 1.00 80.12 277 LEU A CA 1
ATOM 2139 C C . LEU A 1 277 ? 1.970 -4.776 -16.610 1.00 80.12 277 LEU A C 1
ATOM 2141 O O . LEU A 1 277 ? 2.925 -4.266 -17.195 1.00 80.12 277 LEU A O 1
ATOM 2145 N N . PRO A 1 278 ? 0.736 -4.226 -16.714 1.00 76.75 278 PRO A N 1
ATOM 2146 C CA . PRO A 1 278 ? 0.459 -3.073 -17.578 1.00 76.75 278 PRO A CA 1
ATOM 2147 C C . PRO A 1 278 ? 1.256 -1.824 -17.249 1.00 76.75 278 PRO A C 1
ATOM 2149 O O . PRO A 1 278 ? 1.435 -0.983 -18.121 1.00 76.75 278 PRO A O 1
ATOM 2152 N N . ALA A 1 279 ? 1.683 -1.668 -15.995 1.00 80.50 279 ALA A N 1
ATOM 2153 C CA . ALA A 1 279 ? 2.473 -0.516 -15.584 1.00 80.50 279 ALA A CA 1
ATOM 2154 C C . ALA A 1 279 ? 3.900 -0.568 -16.156 1.00 80.50 279 ALA A C 1
ATOM 2156 O O . ALA A 1 279 ? 4.547 0.468 -16.272 1.00 80.50 279 ALA A O 1
ATOM 2157 N N . PHE A 1 280 ? 4.373 -1.758 -16.534 1.00 80.88 280 PHE A N 1
ATOM 2158 C CA . PHE A 1 280 ? 5.739 -2.006 -17.002 1.00 80.88 280 PHE A CA 1
ATOM 2159 C C . PHE A 1 280 ? 5.839 -2.248 -18.508 1.00 80.88 280 PHE A C 1
ATOM 2161 O O . PHE A 1 280 ? 6.939 -2.353 -19.050 1.00 80.88 280 PHE A O 1
ATOM 2168 N N . VAL A 1 281 ? 4.698 -2.355 -19.184 1.00 78.56 281 VAL A N 1
ATOM 2169 C CA . VAL A 1 281 ? 4.617 -2.628 -20.614 1.00 78.56 281 VAL A CA 1
ATOM 2170 C C . VAL A 1 281 ? 4.387 -1.322 -21.361 1.00 78.56 281 VAL A C 1
ATOM 2172 O O . VAL A 1 281 ? 3.527 -0.522 -20.991 1.00 78.56 281 VAL A O 1
ATOM 2175 N N . GLU A 1 282 ? 5.149 -1.104 -22.434 1.00 74.88 282 GLU A N 1
ATOM 2176 C CA . GLU A 1 282 ? 4.868 0.013 -23.331 1.00 74.88 282 GLU A CA 1
ATOM 2177 C C . GLU A 1 282 ? 3.443 -0.105 -23.883 1.00 74.88 282 GLU A C 1
ATOM 2179 O O . GLU A 1 282 ? 3.054 -1.187 -24.326 1.00 74.88 282 GLU A O 1
ATOM 2184 N N . PRO A 1 283 ? 2.658 0.987 -23.895 1.00 71.56 283 PRO A N 1
ATOM 2185 C CA . PRO A 1 283 ? 1.271 0.974 -24.346 1.00 71.56 283 PRO A CA 1
ATOM 2186 C C . PRO A 1 283 ? 1.170 0.950 -25.880 1.00 71.56 283 PRO A C 1
ATOM 2188 O O . PRO A 1 283 ? 0.479 1.762 -26.489 1.00 71.56 283 PRO A O 1
ATOM 2191 N N . THR A 1 284 ? 1.894 0.032 -26.512 1.00 74.69 284 THR A N 1
ATOM 2192 C CA . THR A 1 284 ? 1.916 -0.241 -27.947 1.00 74.69 284 THR A CA 1
ATOM 2193 C C . THR A 1 284 ? 1.581 -1.713 -28.166 1.00 74.69 284 THR A C 1
ATOM 2195 O O . THR A 1 284 ? 1.783 -2.547 -27.280 1.00 74.69 284 THR A O 1
ATOM 2198 N N . ALA A 1 285 ? 1.062 -2.059 -29.344 1.00 70.38 285 ALA A N 1
ATOM 2199 C CA . ALA A 1 285 ? 0.782 -3.457 -29.660 1.00 70.38 285 ALA A CA 1
ATOM 2200 C C . ALA A 1 285 ? 2.069 -4.306 -29.660 1.00 70.38 285 ALA A C 1
ATOM 2202 O O . ALA A 1 285 ? 2.041 -5.421 -29.145 1.00 70.38 285 ALA A O 1
ATOM 2203 N N . GLU A 1 286 ? 3.202 -3.739 -30.090 1.00 76.75 286 GLU A N 1
ATOM 2204 C CA . GLU A 1 286 ? 4.538 -4.333 -29.949 1.00 76.75 286 GLU A CA 1
ATOM 2205 C C . GLU A 1 286 ? 4.923 -4.609 -28.488 1.00 76.75 286 GLU A C 1
ATOM 2207 O O . GLU A 1 286 ? 5.298 -5.733 -28.150 1.00 76.75 286 GLU A O 1
ATOM 2212 N N . GLY A 1 287 ? 4.792 -3.618 -27.600 1.00 74.62 287 GLY A N 1
ATOM 2213 C CA . GLY A 1 287 ? 5.108 -3.777 -26.179 1.00 74.62 287 GLY A CA 1
ATOM 2214 C C . GLY A 1 287 ? 4.249 -4.852 -25.512 1.00 74.62 287 GLY A C 1
ATOM 2215 O O . GLY A 1 287 ? 4.765 -5.717 -24.801 1.00 74.62 287 GLY A O 1
ATOM 2216 N N . VAL A 1 288 ? 2.943 -4.840 -25.792 1.00 71.56 288 VAL A N 1
ATOM 2217 C CA . VAL A 1 288 ? 1.990 -5.847 -25.304 1.00 71.56 288 VAL A CA 1
ATOM 2218 C C . VAL A 1 288 ? 2.308 -7.238 -25.856 1.00 71.56 288 VAL A C 1
ATOM 2220 O O . VAL A 1 288 ? 2.321 -8.208 -25.095 1.00 71.56 288 VAL A O 1
ATOM 2223 N N . GLY A 1 289 ? 2.594 -7.347 -27.154 1.00 71.88 289 GLY A N 1
ATOM 2224 C CA . GLY A 1 289 ? 2.929 -8.608 -27.811 1.00 71.88 289 GLY A CA 1
ATOM 2225 C C . GLY A 1 289 ? 4.182 -9.251 -27.232 1.00 71.88 289 GLY A C 1
ATOM 2226 O O . GLY A 1 289 ? 4.172 -10.436 -26.900 1.00 71.88 289 GLY A O 1
ATOM 2227 N N . LEU A 1 290 ? 5.228 -8.450 -27.020 1.00 78.25 290 LEU A N 1
ATOM 2228 C CA . LEU A 1 290 ? 6.495 -8.892 -26.444 1.00 78.25 290 LEU A CA 1
ATOM 2229 C C . LEU A 1 290 ? 6.332 -9.438 -25.016 1.00 78.25 290 LEU A C 1
ATOM 2231 O O . LEU A 1 290 ? 6.868 -10.501 -24.690 1.00 78.25 290 LEU A O 1
ATOM 2235 N N . ALA A 1 291 ? 5.549 -8.755 -24.177 1.00 75.69 291 ALA A N 1
ATOM 2236 C CA . ALA A 1 291 ? 5.274 -9.209 -22.817 1.00 75.69 291 ALA A CA 1
ATOM 2237 C C . ALA A 1 291 ? 4.502 -10.539 -22.805 1.00 75.69 291 ALA A C 1
ATOM 2239 O O . ALA A 1 291 ? 4.868 -11.467 -22.085 1.00 75.69 291 ALA A O 1
ATOM 2240 N N . PHE A 1 292 ? 3.473 -10.678 -23.643 1.00 74.69 292 PHE A N 1
ATOM 2241 C CA . PHE A 1 292 ? 2.680 -11.910 -23.713 1.00 74.69 292 PHE A CA 1
ATOM 2242 C C . PHE A 1 292 ? 3.473 -13.088 -24.278 1.00 74.69 292 PHE A C 1
ATOM 2244 O O . PHE A 1 292 ? 3.351 -14.199 -23.759 1.00 74.69 292 PHE A O 1
ATOM 2251 N N . ALA A 1 293 ? 4.324 -12.850 -25.279 1.00 73.25 293 ALA A N 1
ATOM 2252 C CA . ALA A 1 293 ? 5.245 -13.858 -25.797 1.00 73.25 293 ALA A CA 1
ATOM 2253 C C . ALA A 1 293 ? 6.215 -14.330 -24.709 1.00 73.25 293 ALA A C 1
ATOM 2255 O O . ALA A 1 293 ? 6.411 -15.532 -24.525 1.00 73.25 293 ALA A O 1
ATOM 2256 N N . SER A 1 294 ? 6.763 -13.395 -23.925 1.00 78.81 294 SER A N 1
ATOM 2257 C CA . SER A 1 294 ? 7.638 -13.725 -22.798 1.00 78.81 294 SER A CA 1
ATOM 2258 C C . SER A 1 294 ? 6.934 -14.588 -21.746 1.00 78.81 294 SER A C 1
ATOM 2260 O O . SER A 1 294 ? 7.475 -15.613 -21.326 1.00 78.81 294 SER A O 1
ATOM 2262 N N . LEU A 1 295 ? 5.712 -14.224 -21.345 1.00 78.19 295 LEU A N 1
ATOM 2263 C CA . LEU A 1 295 ? 4.936 -14.994 -20.369 1.00 78.19 295 LEU A CA 1
ATOM 2264 C C . LEU A 1 295 ? 4.574 -16.394 -20.880 1.00 78.19 295 LEU A C 1
ATOM 2266 O O . LEU A 1 295 ? 4.715 -17.369 -20.139 1.00 78.19 295 LEU A O 1
ATOM 2270 N N . ALA A 1 296 ? 4.160 -16.512 -22.145 1.00 70.19 296 ALA A N 1
ATOM 2271 C CA . ALA A 1 296 ? 3.829 -17.794 -22.762 1.00 70.19 296 ALA A CA 1
ATOM 2272 C C . ALA A 1 296 ? 5.045 -18.732 -22.803 1.00 70.19 296 ALA A C 1
ATOM 2274 O O . ALA A 1 296 ? 4.952 -19.878 -22.364 1.00 70.19 296 ALA A O 1
ATOM 2275 N N . ASN A 1 297 ? 6.207 -18.219 -23.220 1.00 74.44 297 ASN A N 1
ATOM 2276 C CA . ASN A 1 297 ? 7.460 -18.978 -23.266 1.00 74.44 297 ASN A CA 1
ATOM 2277 C C . ASN A 1 297 ? 7.916 -19.490 -21.894 1.00 74.44 297 ASN A C 1
ATOM 2279 O O . ASN A 1 297 ? 8.662 -20.464 -21.813 1.00 74.44 297 ASN A O 1
ATOM 2283 N N . LYS A 1 298 ? 7.464 -18.857 -20.810 1.00 75.69 298 LYS A N 1
ATOM 2284 C CA . LYS A 1 298 ? 7.808 -19.236 -19.434 1.00 75.69 298 LYS A CA 1
ATOM 2285 C C . LYS A 1 298 ? 6.744 -20.069 -18.733 1.00 75.69 298 LYS A C 1
ATOM 2287 O O . LYS A 1 298 ? 6.918 -20.397 -17.564 1.00 75.69 298 LYS A O 1
ATOM 2292 N N . GLY A 1 299 ? 5.652 -20.404 -19.417 1.00 70.94 299 GLY A N 1
ATOM 2293 C CA . GLY A 1 299 ? 4.549 -21.151 -18.819 1.00 70.94 299 GLY A CA 1
ATOM 2294 C C . GLY A 1 299 ? 3.710 -20.340 -17.827 1.00 70.94 299 GLY A C 1
ATOM 2295 O O . GLY A 1 299 ? 2.953 -20.923 -17.059 1.00 70.94 299 GLY A O 1
ATOM 2296 N N . GLU A 1 300 ? 3.775 -19.006 -17.861 1.00 72.00 300 GLU A N 1
ATOM 2297 C CA . GLU A 1 300 ? 3.021 -18.101 -16.975 1.00 72.00 300 GLU A CA 1
ATOM 2298 C C . GLU A 1 300 ? 1.571 -17.887 -17.478 1.00 72.00 300 GLU A C 1
ATOM 2300 O O . GLU A 1 300 ? 1.003 -16.795 -17.393 1.00 72.00 300 GLU A O 1
ATOM 2305 N N . ILE A 1 301 ? 0.949 -18.932 -18.038 1.00 63.34 301 ILE A N 1
ATOM 2306 C CA . ILE A 1 301 ? -0.382 -18.881 -18.677 1.00 63.34 301 ILE A CA 1
ATOM 2307 C C . ILE A 1 301 ? -1.470 -18.481 -17.670 1.00 63.34 301 ILE A C 1
ATOM 2309 O O . ILE A 1 301 ? -2.409 -17.759 -18.012 1.00 63.34 301 ILE A O 1
ATOM 2313 N N . ASP A 1 302 ? -1.326 -18.877 -16.407 1.00 59.34 302 ASP A N 1
ATOM 2314 C CA . ASP A 1 302 ? -2.244 -18.460 -15.348 1.00 59.34 302 ASP A CA 1
ATOM 2315 C C . ASP A 1 302 ? -2.111 -16.968 -15.036 1.00 59.34 302 ASP A C 1
ATOM 2317 O O . ASP A 1 302 ? -3.110 -16.318 -14.737 1.00 59.34 302 ASP A O 1
ATOM 2321 N N . ALA A 1 303 ? -0.907 -16.397 -15.139 1.00 60.66 303 ALA A N 1
ATOM 2322 C CA . ALA A 1 303 ? -0.702 -14.961 -14.978 1.00 60.66 303 ALA A CA 1
ATOM 2323 C C . ALA A 1 303 ? -1.329 -14.188 -16.141 1.00 60.66 303 ALA A C 1
ATOM 2325 O O . ALA A 1 303 ? -2.050 -13.220 -15.911 1.00 60.66 303 ALA A O 1
ATOM 2326 N N . ILE A 1 304 ? -1.155 -14.684 -17.370 1.00 57.97 304 ILE A N 1
ATOM 2327 C CA . ILE A 1 304 ? -1.855 -14.189 -18.560 1.00 57.97 304 ILE A CA 1
ATOM 2328 C C . ILE A 1 304 ? -3.372 -14.209 -18.330 1.00 57.97 304 ILE A C 1
ATOM 2330 O O . ILE A 1 304 ? -4.043 -13.198 -18.516 1.00 57.97 304 ILE A O 1
ATOM 2334 N N . THR A 1 305 ? -3.912 -15.331 -17.859 1.00 54.97 305 THR A N 1
ATOM 2335 C CA . THR A 1 305 ? -5.351 -15.516 -17.635 1.00 54.97 305 THR A CA 1
ATOM 2336 C C . THR A 1 305 ? -5.877 -14.610 -16.522 1.00 54.97 305 THR A C 1
ATOM 2338 O O . THR A 1 305 ? -6.879 -13.926 -16.719 1.00 54.97 305 THR A O 1
ATOM 2341 N N . ARG A 1 306 ? -5.194 -14.534 -15.371 1.00 59.81 306 ARG A N 1
ATOM 2342 C CA . ARG A 1 306 ? -5.540 -13.602 -14.284 1.00 59.81 306 ARG A CA 1
ATOM 2343 C C . ARG A 1 306 ? -5.528 -12.162 -14.768 1.00 59.81 306 ARG A C 1
ATOM 2345 O O . ARG A 1 306 ? -6.432 -11.405 -14.431 1.00 59.81 306 ARG A O 1
ATOM 2352 N N . HIS A 1 307 ? -4.529 -11.797 -15.563 1.00 56.88 307 HIS A N 1
ATOM 2353 C CA . HIS A 1 307 ? -4.358 -10.438 -16.036 1.00 56.88 307 HIS A CA 1
ATOM 2354 C C . HIS A 1 307 ? -5.470 -10.017 -17.003 1.00 56.88 307 HIS A C 1
ATOM 2356 O O . HIS A 1 307 ? -6.096 -8.968 -16.850 1.00 56.88 307 HIS A O 1
ATOM 2362 N N . LEU A 1 308 ? -5.773 -10.911 -17.936 1.00 51.66 308 LEU A N 1
ATOM 2363 C CA . LEU A 1 308 ? -6.897 -10.818 -18.844 1.00 51.66 308 LEU A CA 1
ATOM 2364 C C . LEU A 1 308 ? -8.241 -10.708 -18.080 1.00 51.66 308 LEU A C 1
ATOM 2366 O O . LEU A 1 308 ? -9.054 -9.830 -18.368 1.00 51.66 308 LEU A O 1
ATOM 2370 N N . LEU A 1 309 ? -8.468 -11.526 -17.049 1.00 49.09 309 LEU A N 1
ATOM 2371 C CA . LEU A 1 309 ? -9.702 -11.499 -16.251 1.00 49.09 309 LEU A CA 1
ATOM 2372 C C . LEU A 1 309 ? -9.831 -10.252 -15.352 1.00 49.09 309 LEU A C 1
ATOM 2374 O O . LEU A 1 309 ? -10.924 -9.695 -15.227 1.00 49.09 309 LEU A O 1
ATOM 2378 N N . ALA A 1 310 ? -8.736 -9.785 -14.744 1.00 49.88 310 ALA A N 1
ATOM 2379 C CA . ALA A 1 310 ? -8.720 -8.647 -13.817 1.00 49.88 310 ALA A CA 1
ATOM 2380 C C . ALA A 1 310 ? -9.050 -7.301 -14.486 1.00 49.88 310 ALA A C 1
ATOM 2382 O O . ALA A 1 310 ? -9.463 -6.359 -13.811 1.00 49.88 310 ALA A O 1
ATOM 2383 N N . ALA A 1 311 ? -8.915 -7.204 -15.809 1.00 48.75 311 ALA A N 1
ATOM 2384 C CA . ALA A 1 311 ? -9.238 -5.998 -16.561 1.00 48.75 311 ALA A CA 1
ATOM 2385 C C . ALA A 1 311 ? -10.747 -5.721 -16.730 1.00 48.75 311 ALA A C 1
ATOM 2387 O O . ALA A 1 311 ? -11.113 -4.685 -17.291 1.00 48.75 311 ALA A O 1
ATOM 2388 N N . GLY A 1 312 ? -11.625 -6.605 -16.236 1.00 39.78 312 GLY A N 1
ATOM 2389 C CA . GLY A 1 312 ? -12.987 -6.245 -15.830 1.00 39.78 312 GLY A CA 1
ATOM 2390 C C . GLY A 1 312 ? -13.852 -5.502 -16.858 1.00 39.78 312 GLY A C 1
ATOM 2391 O O . GLY A 1 312 ? -14.607 -4.611 -16.476 1.00 39.78 312 GLY A O 1
ATOM 2392 N N . GLN A 1 313 ? -13.785 -5.845 -18.149 1.00 39.75 313 GLN A N 1
ATOM 2393 C CA . GLN A 1 313 ? -14.755 -5.378 -19.150 1.00 39.75 313 GLN A CA 1
ATOM 2394 C C . GLN A 1 313 ? -15.242 -6.525 -20.036 1.00 39.75 313 GLN A C 1
ATOM 2396 O O . GLN A 1 313 ? -14.722 -6.745 -21.126 1.00 39.75 313 GLN A O 1
ATOM 2401 N N . VAL A 1 314 ? -16.283 -7.223 -19.578 1.00 33.28 314 VAL A N 1
ATOM 2402 C CA . VAL A 1 314 ? -17.114 -8.085 -20.427 1.00 33.28 314 VAL A CA 1
ATOM 2403 C C . VAL A 1 314 ? -18.497 -7.444 -20.547 1.00 33.28 314 VAL A C 1
ATOM 2405 O O . VAL A 1 314 ? -19.277 -7.474 -19.600 1.00 33.28 314 VAL A O 1
ATOM 2408 N N . SER A 1 315 ? -18.798 -6.861 -21.711 1.00 26.98 315 SER A N 1
ATOM 2409 C CA . SER A 1 315 ? -20.168 -6.702 -22.217 1.00 26.98 315 SER A CA 1
ATOM 2410 C C . SER A 1 315 ? -20.176 -6.428 -23.731 1.00 26.98 315 SER A C 1
ATOM 2412 O O . SER A 1 315 ? -19.625 -5.439 -24.209 1.00 26.98 315 SER A O 1
ATOM 2414 N N . GLY A 1 316 ? -20.851 -7.295 -24.493 1.00 32.66 316 GLY A N 1
ATOM 2415 C CA . GLY A 1 316 ? -21.187 -7.058 -25.904 1.00 32.66 316 GLY A CA 1
ATOM 2416 C C . GLY A 1 316 ? -20.166 -7.561 -26.935 1.00 32.66 316 GLY A C 1
ATOM 2417 O O . GLY A 1 316 ? -19.067 -7.963 -26.569 1.00 32.66 316 GLY A O 1
ATOM 2418 N N . PRO A 1 317 ? -20.548 -7.599 -28.227 1.00 28.81 317 PRO A N 1
ATOM 2419 C CA . PRO A 1 317 ? -20.109 -8.598 -29.203 1.00 28.81 317 PRO A CA 1
ATOM 2420 C C . PRO A 1 317 ? -18.723 -8.304 -29.795 1.00 28.81 317 PRO A C 1
ATOM 2422 O O . PRO A 1 317 ? -18.592 -8.034 -30.983 1.00 28.81 317 PRO A O 1
ATOM 2425 N N . VAL A 1 318 ? -17.690 -8.366 -28.958 1.00 35.69 318 VAL A N 1
ATOM 2426 C CA . VAL A 1 318 ? -16.307 -8.706 -29.314 1.00 35.69 318 VAL A CA 1
ATOM 2427 C C . VAL A 1 318 ? -15.760 -9.478 -28.107 1.00 35.69 318 VAL A C 1
ATOM 2429 O O . VAL A 1 318 ? -15.389 -8.891 -27.092 1.00 35.69 318 VAL A O 1
ATOM 2432 N N . GLU A 1 319 ? -15.842 -10.807 -28.163 1.00 35.69 319 GLU A N 1
ATOM 2433 C CA . GLU A 1 319 ? -15.545 -11.704 -27.040 1.00 35.69 319 GLU A CA 1
ATOM 2434 C C . GLU A 1 319 ? -14.035 -11.761 -26.743 1.00 35.69 319 GLU A C 1
ATOM 2436 O O . GLU A 1 319 ? -13.265 -12.329 -27.517 1.00 35.69 319 GLU A O 1
ATOM 2441 N N . GLY A 1 320 ? -13.606 -11.195 -25.608 1.00 40.72 320 GLY A N 1
ATOM 2442 C CA . GLY A 1 320 ? -12.271 -11.413 -25.049 1.00 40.72 320 GLY A CA 1
ATOM 2443 C C . GLY A 1 320 ? -11.858 -10.394 -23.973 1.00 40.72 320 GLY A C 1
ATOM 2444 O O . GLY A 1 320 ? -12.315 -9.253 -23.999 1.00 40.72 320 GLY A O 1
ATOM 2445 N N . PRO A 1 321 ? -11.008 -10.787 -23.012 1.00 46.28 321 PRO A N 1
ATOM 2446 C CA . PRO A 1 321 ? -10.423 -9.880 -22.025 1.00 46.28 321 PRO A CA 1
ATOM 2447 C C . PRO A 1 321 ? -9.453 -8.858 -22.652 1.00 46.28 321 PRO A C 1
ATOM 2449 O O . PRO A 1 321 ? -8.671 -9.199 -23.538 1.00 46.28 321 PRO A O 1
ATOM 2452 N N . TYR A 1 322 ? -9.492 -7.607 -22.180 1.00 56.78 322 TYR A N 1
ATOM 2453 C CA . TYR A 1 322 ? -8.677 -6.498 -22.699 1.00 56.78 322 TYR A CA 1
ATOM 2454 C C . TYR A 1 322 ? -7.541 -6.142 -21.749 1.00 56.78 322 TYR A C 1
ATOM 2456 O O . TYR A 1 322 ? -7.716 -6.182 -20.544 1.00 56.78 322 TYR A O 1
ATOM 2464 N N . LEU A 1 323 ? -6.425 -5.656 -22.268 1.00 59.38 323 LEU A N 1
ATOM 2465 C CA . LEU A 1 323 ? -5.425 -4.932 -21.497 1.00 59.38 323 LEU A CA 1
ATOM 2466 C C . LEU A 1 323 ? -5.628 -3.440 -21.662 1.00 59.38 323 LEU A C 1
ATOM 2468 O O . LEU A 1 323 ? -5.876 -2.962 -22.769 1.00 59.38 323 LEU A O 1
ATOM 2472 N N . ARG A 1 324 ? -5.488 -2.699 -20.567 1.00 60.25 324 ARG A N 1
ATOM 2473 C CA . ARG A 1 324 ? -5.444 -1.238 -20.594 1.00 60.25 324 ARG A CA 1
ATOM 2474 C C . ARG A 1 324 ? -4.020 -0.792 -20.323 1.00 60.25 324 ARG A C 1
ATOM 2476 O O . ARG A 1 324 ? -3.534 -0.960 -19.211 1.00 60.25 324 ARG A O 1
ATOM 2483 N N . ALA A 1 325 ? -3.390 -0.200 -21.327 1.00 56.66 325 ALA A N 1
ATOM 2484 C CA . ALA A 1 325 ? -2.070 0.403 -21.215 1.00 56.66 325 ALA A CA 1
ATOM 2485 C C . ALA A 1 325 ? -2.132 1.793 -21.858 1.00 56.66 325 ALA A C 1
ATOM 2487 O O . ALA A 1 325 ? -2.649 1.943 -22.963 1.00 56.66 325 ALA A O 1
ATOM 2488 N N . GLY A 1 326 ? -1.689 2.832 -21.141 1.00 53.53 326 GLY A N 1
ATOM 2489 C CA . GLY A 1 326 ? -1.664 4.210 -21.661 1.00 53.53 326 GLY A CA 1
ATOM 2490 C C . GLY A 1 326 ? -3.025 4.809 -22.061 1.00 53.53 326 GLY A C 1
ATOM 2491 O O . GLY A 1 326 ? -3.059 5.807 -22.768 1.00 53.53 326 GLY A O 1
ATOM 2492 N N . GLY A 1 327 ? -4.147 4.216 -21.633 1.00 60.12 327 GLY A N 1
ATOM 2493 C CA . GLY A 1 327 ? -5.507 4.645 -21.994 1.00 60.12 327 GLY A CA 1
ATOM 2494 C C . GLY A 1 327 ? -6.111 3.926 -23.209 1.00 60.12 327 GLY A C 1
ATOM 2495 O O . GLY A 1 327 ? -7.337 3.916 -23.343 1.00 60.12 327 GLY A O 1
ATOM 2496 N N . ASP A 1 328 ? -5.292 3.260 -24.026 1.00 64.25 328 ASP A N 1
ATOM 2497 C CA . ASP A 1 328 ? -5.745 2.389 -25.114 1.00 64.25 328 ASP A CA 1
ATOM 2498 C C . ASP A 1 328 ? -6.174 1.004 -24.580 1.00 64.25 328 ASP A C 1
ATOM 2500 O O . ASP A 1 328 ? -5.813 0.593 -23.469 1.00 64.25 328 ASP A O 1
ATOM 2504 N N . ARG A 1 329 ? -6.997 0.288 -25.363 1.00 70.50 329 ARG A N 1
ATOM 2505 C CA . ARG A 1 329 ? -7.420 -1.094 -25.083 1.00 70.50 329 ARG A CA 1
ATOM 2506 C C . ARG A 1 329 ? -6.798 -2.045 -26.096 1.00 70.50 329 ARG A C 1
ATOM 2508 O O . ARG A 1 329 ? -6.974 -1.847 -27.295 1.00 70.50 329 ARG A O 1
ATOM 2515 N N . PHE A 1 330 ? -6.161 -3.104 -25.616 1.00 68.88 330 PHE A N 1
ATOM 2516 C CA . PHE A 1 330 ? -5.583 -4.160 -26.445 1.00 68.88 330 PHE A CA 1
ATOM 2517 C C . PHE A 1 330 ? -6.297 -5.481 -26.169 1.00 68.88 330 PHE A C 1
ATOM 2519 O O . PHE A 1 330 ? -6.468 -5.842 -25.011 1.00 68.88 330 PHE A O 1
ATOM 2526 N N . ALA A 1 331 ? -6.723 -6.207 -27.197 1.00 69.12 331 ALA A N 1
ATOM 2527 C CA . ALA A 1 331 ? -7.149 -7.598 -27.052 1.00 69.12 331 ALA A CA 1
ATOM 2528 C C . ALA A 1 331 ? -5.994 -8.511 -27.466 1.00 69.12 331 ALA A C 1
ATOM 2530 O O . ALA A 1 331 ? -5.316 -8.229 -28.452 1.00 69.12 331 ALA A O 1
ATOM 2531 N N . VAL A 1 332 ? -5.773 -9.599 -26.728 1.00 68.00 332 VAL A N 1
ATOM 2532 C CA . VAL A 1 332 ? -4.722 -10.573 -27.044 1.00 68.00 332 VAL A CA 1
ATOM 2533 C C . VAL A 1 332 ? -5.352 -11.931 -27.311 1.00 68.00 332 VAL A C 1
ATOM 2535 O O . VAL A 1 332 ? -6.170 -12.408 -26.525 1.00 68.00 332 VAL A O 1
ATOM 2538 N N . ARG A 1 333 ? -4.974 -12.564 -28.423 1.00 69.12 333 ARG A N 1
ATOM 2539 C CA . ARG A 1 333 ? -5.451 -13.894 -28.808 1.00 69.12 333 ARG A CA 1
ATOM 2540 C C . ARG A 1 333 ? -4.282 -14.815 -29.117 1.00 69.12 333 ARG A C 1
ATOM 2542 O O . ARG A 1 333 ? -3.477 -14.515 -29.993 1.00 69.12 333 ARG A O 1
ATOM 2549 N N . PHE A 1 334 ? -4.265 -15.974 -28.468 1.00 64.19 334 PHE A N 1
ATOM 2550 C CA . PHE A 1 334 ? -3.425 -17.095 -28.875 1.00 64.19 334 PHE A CA 1
ATOM 2551 C C . PHE A 1 334 ? -4.086 -17.813 -30.048 1.00 64.19 334 PHE A C 1
ATOM 2553 O O . PHE A 1 334 ? -5.279 -18.133 -30.024 1.00 64.19 334 PHE A O 1
ATOM 2560 N N . THR A 1 335 ? -3.319 -18.017 -31.102 1.00 63.34 335 THR A N 1
ATOM 2561 C CA . THR A 1 335 ? -3.747 -18.701 -32.322 1.00 63.34 335 THR A CA 1
ATOM 2562 C C . THR A 1 335 ? -3.295 -20.164 -32.297 1.00 63.34 335 THR A C 1
ATOM 2564 O O . THR A 1 335 ? -2.451 -20.564 -31.495 1.00 63.34 335 THR A O 1
ATOM 2567 N N . ALA A 1 336 ? -3.889 -20.990 -33.161 1.00 57.22 336 ALA A N 1
ATOM 2568 C CA . ALA A 1 336 ? -3.600 -22.424 -33.210 1.00 57.22 336 ALA A CA 1
ATOM 2569 C C . ALA A 1 336 ? -2.175 -22.748 -33.703 1.00 57.22 336 ALA A C 1
ATOM 2571 O O . ALA A 1 336 ? -1.694 -23.851 -33.463 1.00 57.22 336 ALA A O 1
ATOM 2572 N N . ASP A 1 337 ? -1.507 -21.808 -34.375 1.00 68.06 337 ASP A N 1
ATOM 2573 C CA . ASP A 1 337 ? -0.112 -21.900 -34.816 1.00 68.06 337 ASP A CA 1
ATOM 2574 C C . ASP A 1 337 ? 0.875 -21.320 -33.788 1.00 68.06 337 ASP A C 1
ATOM 2576 O O . ASP A 1 337 ? 2.008 -20.997 -34.131 1.00 68.06 337 ASP A O 1
ATOM 2580 N N . SER A 1 338 ? 0.456 -21.209 -32.522 1.00 65.12 338 SER A N 1
ATOM 2581 C CA . SER A 1 338 ? 1.251 -20.670 -31.411 1.00 65.12 338 SER A CA 1
ATOM 2582 C C . SER A 1 338 ? 1.675 -19.208 -31.582 1.00 65.12 338 SER A C 1
ATOM 2584 O O . SER A 1 338 ? 2.552 -18.749 -30.859 1.00 65.12 338 SER A O 1
ATOM 2586 N N . THR A 1 339 ? 1.037 -18.453 -32.482 1.00 68.31 339 THR A N 1
ATOM 2587 C CA . THR A 1 339 ? 1.280 -17.011 -32.619 1.00 68.31 339 THR A CA 1
ATOM 2588 C C . THR A 1 339 ? 0.360 -16.203 -31.702 1.00 68.31 339 THR A C 1
ATOM 2590 O O . THR A 1 339 ? -0.766 -16.603 -31.377 1.00 68.31 339 THR A O 1
ATOM 2593 N N . ILE A 1 340 ? 0.827 -15.038 -31.272 1.00 68.38 340 ILE A N 1
ATOM 2594 C CA . ILE A 1 340 ? 0.072 -14.104 -30.441 1.00 68.38 340 ILE A CA 1
ATOM 2595 C C . ILE A 1 340 ? -0.411 -12.970 -31.335 1.00 68.38 340 ILE A C 1
ATOM 2597 O O . ILE A 1 340 ? 0.391 -12.219 -31.880 1.00 68.38 340 ILE A O 1
ATOM 2601 N N . GLY A 1 341 ? -1.726 -12.845 -31.492 1.00 71.25 341 GLY A N 1
ATOM 2602 C CA . GLY A 1 341 ? -2.351 -11.696 -32.139 1.00 71.25 341 GLY A CA 1
ATOM 2603 C C . GLY A 1 341 ? -2.688 -10.625 -31.109 1.00 71.25 341 GLY A C 1
ATOM 2604 O O . GLY A 1 341 ? -3.446 -10.901 -30.177 1.00 71.25 341 GLY A O 1
ATOM 2605 N N . VAL A 1 342 ? -2.162 -9.415 -31.284 1.00 75.62 342 VAL A N 1
ATOM 2606 C CA . VAL A 1 342 ? -2.512 -8.234 -30.488 1.00 75.62 342 VAL A CA 1
ATOM 2607 C C . VAL A 1 342 ? -3.355 -7.299 -31.342 1.00 75.62 342 VAL A C 1
ATOM 2609 O O . VAL A 1 342 ? -2.956 -6.898 -32.433 1.00 75.62 342 VAL A O 1
ATOM 2612 N N . TYR A 1 343 ? -4.532 -6.947 -30.839 1.00 77.00 343 TYR A N 1
ATOM 2613 C CA . TYR A 1 343 ? -5.505 -6.120 -31.539 1.00 77.00 343 TYR A CA 1
ATOM 2614 C C . TYR A 1 343 ? -5.708 -4.820 -30.777 1.00 77.00 343 TYR A C 1
ATOM 2616 O O . TYR A 1 343 ? -6.105 -4.843 -29.611 1.00 77.00 343 TYR A O 1
ATOM 2624 N N . THR A 1 344 ? -5.501 -3.682 -31.432 1.00 78.19 344 THR A N 1
ATOM 2625 C CA . THR A 1 344 ? -5.818 -2.379 -30.833 1.00 78.19 344 THR A CA 1
ATOM 2626 C C . THR A 1 344 ? -7.312 -2.116 -30.979 1.00 78.19 344 THR A C 1
ATOM 2628 O O . THR A 1 344 ? -7.859 -2.230 -32.078 1.00 78.19 344 THR A O 1
ATOM 2631 N N . VAL A 1 345 ? -7.986 -1.748 -29.887 1.00 73.44 345 VAL A N 1
ATOM 2632 C CA . VAL A 1 345 ? -9.442 -1.565 -29.833 1.00 73.44 345 VAL A CA 1
ATOM 2633 C C . VAL A 1 345 ? -9.808 -0.148 -29.402 1.00 73.44 345 VAL A C 1
ATOM 2635 O O . VAL A 1 345 ? -9.558 0.270 -28.271 1.00 73.44 345 VAL A O 1
ATOM 2638 N N . ARG A 1 346 ? -10.496 0.582 -30.286 1.00 76.75 346 ARG A N 1
ATOM 2639 C CA . ARG A 1 346 ? -11.015 1.937 -30.032 1.00 76.75 346 ARG A CA 1
ATOM 2640 C C . ARG A 1 346 ? -12.520 1.955 -30.246 1.00 76.75 346 ARG A C 1
ATOM 2642 O O . ARG A 1 346 ? -13.010 1.398 -31.221 1.00 76.75 346 ARG A O 1
ATOM 2649 N N . ASP A 1 347 ? -13.261 2.502 -29.282 1.00 74.31 347 ASP A N 1
ATOM 2650 C CA . ASP A 1 347 ? -14.735 2.556 -29.308 1.00 74.31 347 ASP A CA 1
ATOM 2651 C C . ASP A 1 347 ? -15.429 1.214 -29.626 1.00 74.31 347 ASP A C 1
ATOM 2653 O O . ASP A 1 347 ? -16.479 1.163 -30.261 1.00 74.31 347 ASP A O 1
ATOM 2657 N N . GLY A 1 348 ? -14.828 0.100 -29.188 1.00 69.00 348 GLY A N 1
ATOM 2658 C CA . GLY A 1 348 ? -15.357 -1.251 -29.411 1.00 69.00 348 GLY A CA 1
ATOM 2659 C C . GLY A 1 348 ? -15.075 -1.830 -30.802 1.00 69.00 348 GLY A C 1
ATOM 2660 O O . GLY A 1 348 ? -15.619 -2.877 -31.135 1.00 69.00 348 GLY A O 1
ATOM 2661 N N . ARG A 1 349 ? -14.231 -1.183 -31.616 1.00 72.94 349 ARG A N 1
ATOM 2662 C CA . ARG A 1 349 ? -13.804 -1.670 -32.934 1.00 72.94 349 ARG A CA 1
ATOM 2663 C C . ARG A 1 349 ? -12.309 -1.962 -32.955 1.00 72.94 349 ARG A C 1
ATOM 2665 O O . ARG A 1 349 ? -11.520 -1.190 -32.413 1.00 72.94 349 ARG A O 1
ATOM 2672 N N . ILE A 1 350 ? -11.932 -3.055 -33.616 1.00 77.50 350 ILE A N 1
ATOM 2673 C CA . ILE A 1 350 ? -10.534 -3.367 -33.929 1.00 77.50 350 ILE A CA 1
ATOM 2674 C C . ILE A 1 350 ? -10.049 -2.357 -34.970 1.00 77.50 350 ILE A C 1
ATOM 2676 O O . ILE A 1 350 ? -10.671 -2.211 -36.023 1.00 77.50 350 ILE A O 1
ATOM 2680 N N . VAL A 1 351 ? -8.961 -1.655 -34.662 1.00 81.94 351 VAL A N 1
ATOM 2681 C CA . VAL A 1 351 ? -8.350 -0.658 -35.557 1.00 81.94 351 VAL A CA 1
ATOM 2682 C C . VAL A 1 351 ? -7.001 -1.105 -36.121 1.00 81.94 351 VAL A C 1
ATOM 2684 O O . VAL A 1 351 ? -6.592 -0.592 -37.158 1.00 81.94 351 VAL A O 1
ATOM 2687 N N . SER A 1 352 ? -6.328 -2.069 -35.484 1.00 81.25 352 SER A N 1
ATOM 2688 C CA . SER A 1 352 ? -5.120 -2.721 -36.006 1.00 81.25 352 SER A CA 1
ATOM 2689 C C . SER A 1 352 ? -4.962 -4.137 -35.445 1.00 81.25 352 SER A C 1
ATOM 2691 O O . SER A 1 352 ? -5.523 -4.451 -34.393 1.00 81.25 352 SER A O 1
ATOM 2693 N N . GLU A 1 353 ? -4.199 -4.971 -36.154 1.00 82.75 353 GLU A N 1
ATOM 2694 C CA . GLU A 1 353 ? -3.771 -6.315 -35.748 1.00 82.75 353 GLU A CA 1
ATOM 2695 C C . GLU A 1 353 ? -2.260 -6.430 -35.970 1.00 82.75 353 GLU A C 1
ATOM 2697 O O . GLU A 1 353 ? -1.764 -6.109 -37.051 1.00 82.75 353 GLU A O 1
ATOM 2702 N N . GLU A 1 354 ? -1.549 -6.919 -34.959 1.00 79.56 354 GLU A N 1
ATOM 2703 C CA . GLU A 1 354 ? -0.131 -7.267 -35.019 1.00 79.56 354 GLU A CA 1
ATOM 2704 C C . GLU A 1 354 ? 0.052 -8.711 -34.549 1.00 79.56 354 GLU A C 1
ATOM 2706 O O . GLU A 1 354 ? -0.650 -9.167 -33.644 1.00 79.56 354 GLU A O 1
ATOM 2711 N N . ARG A 1 355 ? 0.968 -9.452 -35.180 1.00 77.44 355 ARG A N 1
ATOM 2712 C CA . ARG A 1 355 ? 1.234 -10.859 -34.853 1.00 77.44 355 ARG A CA 1
ATOM 2713 C C . ARG A 1 355 ? 2.666 -11.046 -34.395 1.00 77.44 355 ARG A C 1
ATOM 2715 O O . ARG A 1 355 ? 3.590 -10.571 -35.049 1.00 77.44 355 ARG A O 1
ATOM 2722 N N . PHE A 1 356 ? 2.819 -11.801 -33.317 1.00 69.94 356 PHE A N 1
ATOM 2723 C CA . PHE A 1 356 ? 4.093 -12.132 -32.695 1.00 69.94 356 PHE A CA 1
ATOM 2724 C C . PHE A 1 356 ? 4.256 -13.651 -32.707 1.00 69.94 356 PHE A C 1
ATOM 2726 O O . PHE A 1 356 ? 3.311 -14.375 -32.387 1.00 69.94 356 PHE A O 1
ATOM 2733 N N . SER A 1 357 ? 5.427 -14.119 -33.131 1.00 65.25 357 SER A N 1
ATOM 2734 C CA . SER A 1 357 ? 5.805 -15.537 -33.172 1.00 65.25 357 SER A CA 1
ATOM 2735 C C . SER A 1 357 ? 6.643 -15.932 -31.973 1.00 65.25 357 SER A C 1
ATOM 2737 O O . SER A 1 357 ? 7.558 -15.134 -31.658 1.00 65.25 357 SER A O 1
#

Foldseek 3Di:
DQAEEEFEPCVDQQNVLLLVVDVVVDSHQAEYEDCDQPVDDDPPRHHYAHDDLQDQVRCPVVLVRHAEYEDDDPQPDRLVSLLVNLLVNQVRYQEYEYAAADCLVVCPDSSSVSRVVNVVSCVVRHNKYEYAHEYAALVVCLPPAQDQVLEAEDAQQQQWEQHAYSNLSSVLSSLSRPDCPRIPHYFDYDGAQDTDGNVRLSQLLCLLLLNGNPYYHHDHLVRCLVVCVVPDPNVCSVVVSVVVVVCSVPYDDRDCRSCVRVVDHTDDSNNSCLVVVLSHFAPDLVSVQSNVLSCVVVVVVVSVVCQQVVQDDDDDPDDGRWDAHPNWTWGWDQDPVRKIWIFTADPRDTPDIDIHD

Sequence (357 aa):
MNETILVTGATGHTGGQVVRQLHERGGVTVKALSRDPGRVTFPEGVRAVKGDLSDPGSLDEALEGVDKIFLVWPTMFTEHSRNAVIPKLAAQARRIVYLSAAGAETHADPDNASHNRIERLIREHAKEWTFLRSGGHMSNDLATPVPADGVVRGPFLSWARSQIHPKDLAAVGVHALLTDDLLNTATPMLTGEELMTGAERIRIVGELVGRPVTKVEEVPPEQAREWFLQWVPPQDVDAVLETMKEIAARPEPVVPTIREILGRPATSYREWILDHLPAFVEPTAEGVGLAFASLANKGEIDAITRHLLAAGQVSGPVEGPYLRAGGDRFAVRFTADSTIGVYTVRDGRIVSEERFS